Protein AF-A0A173MJ33-F1 (afdb_monomer)

Sequence (268 aa):
MHTVKPLLLCLAVLLFTSALKGQQVVDSLDKVYQARLDEGVNMVGTAHWYYNQMDSLLNVYYKKLRAGCDSVQKENLKDEQVVWLSKRDTYFKKTEQNRGKNGGGRDGEMIMMDEKASFVQERVVQLSHAQYSQYTPVNYKVEFTGNYSIKGTVFKNGEQQGKSGSLAVKKIGADKVMFHLSLGTGAPRYHTGTCYGTISVKDNKALYNIIEDDGYVICRIRFYFFRQGIKVVQETEECDFGTGVFANGYYFKTSDKTPTQEELTSEM

pLDDT: mean 88.86, std 14.22, range [38.12, 98.44]

Nearest PDB structures (foldseek):
  5sv8-assembly1_A  TM=2.706E-01  e=5.057E+00  Vitis vinifera

Solvent-accessible surface area (backbone atoms only — not comparable to full-atom values): 14323 Å² total; per-residue (Å²): 140,85,84,81,78,83,71,73,64,64,66,60,57,64,67,56,63,55,48,55,55,32,51,52,52,51,56,52,49,51,52,54,48,50,56,49,48,74,68,67,60,60,50,51,60,50,28,51,50,48,27,53,52,35,56,49,47,35,53,50,35,50,52,56,47,46,69,70,31,55,78,64,25,38,50,47,50,48,45,53,48,54,56,49,48,55,51,49,55,54,48,50,53,51,48,62,70,41,30,75,76,64,41,60,75,64,65,16,50,29,53,48,29,48,54,53,23,51,61,39,42,57,49,32,42,51,43,36,58,55,54,52,72,55,28,32,47,87,62,47,76,61,77,66,44,10,31,24,36,32,78,35,52,71,46,98,88,69,51,42,40,42,56,29,33,41,36,33,25,32,69,78,51,99,45,32,31,39,30,20,39,40,39,31,36,28,62,93,75,58,41,51,25,62,53,63,51,74,37,53,46,55,68,52,28,30,64,47,72,45,64,49,98,89,66,51,70,54,20,37,38,38,41,38,58,42,77,66,26,36,40,31,39,54,78,46,92,48,64,80,18,50,90,92,48,72,72,58,46,64,23,36,55,75,39,74,57,70,56,54,69,59,68,44,69,55,90,123

InterPro domains:
  IPR009739 Lysozyme inhibitor LprI-like, N-terminal [PF07007] (42-127)

Radius of gyration: 25.11 Å; Cα contacts (8 Å, |Δi|>4): 423; chains: 1; bounding box: 49×88×70 Å

Secondary structure (DSSP, 8-state):
-----TTSHHHHHHHHHHHHHHHHHHHHHHHHHHHHHHT-SSHHHHHHHHHHHHHHHHHHHHHHHHHT--HHHHHHHHHHHHHHHHHHHHHHHHHHHHTTTS-SHHHHHHHHHHHHHHHHHHHHHHHHH--GGGGSTTTS-----EEEEE-PEEPTTSPEEEEEEEEEEEE-SSSEEEEEEEEEEEBTT--EEEEEEEEEEETTEEEEEEE-TTS-EEEEEEEEEETTEEEEEE-SS-SSS-TT----EEEEEEE-SPPPHHHHH---

Mean predicted aligned error: 8.14 Å

Foldseek 3Di:
DDDDDPPPPVVVVVLPPQLVVQVVVVVVLVVVLVVVVVVVPPLLVSLVVSLVVLVVLLVVLLVVQLVPADPQLNVLSVLVVVVLVVVLVVVLVVLVVCLVVCDHDRVSSSVSSVVSSVSSSVSSSVSSSDHSVCSFLVNRDADQAAKWKDAADQDPVRFGAAKIWIKGWADPDPFKIWMKIKIFRTPDPRQIAIDIDMWGHDSQKTWDFDADPVGHTQWIWMWHDGNFWIAIDTPHDDPPSDDPIGPGDTIGGPTNDGDDPCSRPDPD

Organism: NCBI:txid477680

Structure (mmCIF, N/CA/C/O backbone):
data_AF-A0A173MJ33-F1
#
_entry.id   AF-A0A173MJ33-F1
#
loop_
_atom_site.group_PDB
_atom_site.id
_atom_site.type_symbol
_atom_site.label_atom_id
_atom_site.label_alt_id
_atom_site.label_comp_id
_atom_site.label_asym_id
_atom_site.label_entity_id
_atom_site.label_seq_id
_atom_site.pdbx_PDB_ins_code
_atom_site.Cartn_x
_atom_site.Cartn_y
_atom_site.Cartn_z
_atom_site.occupancy
_atom_site.B_iso_or_equiv
_atom_site.auth_seq_id
_atom_site.auth_comp_id
_atom_site.auth_asym_id
_atom_site.auth_atom_id
_atom_site.pdbx_PDB_model_num
ATOM 1 N N . MET A 1 1 ? 10.186 -57.944 -1.048 1.00 40.09 1 MET A N 1
ATOM 2 C CA . MET A 1 1 ? 10.104 -57.039 -2.217 1.00 40.09 1 MET A CA 1
ATOM 3 C C . MET A 1 1 ? 9.152 -55.907 -1.863 1.00 40.09 1 MET A C 1
ATOM 5 O O . MET A 1 1 ? 7.952 -56.132 -1.827 1.00 40.09 1 MET A O 1
ATOM 9 N N . HIS A 1 2 ? 9.677 -54.734 -1.501 1.00 39.66 2 HIS A N 1
ATOM 10 C CA . HIS A 1 2 ? 8.868 -53.561 -1.153 1.00 39.66 2 HIS A CA 1
ATOM 11 C C . HIS A 1 2 ? 8.846 -52.588 -2.333 1.00 39.66 2 HIS A C 1
ATOM 13 O O . HIS A 1 2 ? 9.857 -51.980 -2.666 1.00 39.66 2 HIS A O 1
ATOM 19 N N . THR A 1 3 ? 7.689 -52.458 -2.976 1.00 48.06 3 THR A N 1
ATOM 20 C CA . THR A 1 3 ? 7.413 -51.451 -4.005 1.00 48.06 3 THR A CA 1
ATOM 21 C C . THR A 1 3 ? 7.063 -50.123 -3.338 1.00 48.06 3 THR A C 1
ATOM 23 O O . THR A 1 3 ? 6.010 -49.997 -2.709 1.00 48.06 3 THR A O 1
ATOM 26 N N . VAL A 1 4 ? 7.944 -49.131 -3.462 1.00 46.00 4 VAL A N 1
ATOM 27 C CA . VAL A 1 4 ? 7.701 -47.754 -3.006 1.00 46.00 4 VAL A CA 1
ATOM 28 C C . VAL A 1 4 ? 6.888 -47.011 -4.078 1.00 46.00 4 VAL A C 1
ATOM 30 O O . VAL A 1 4 ? 7.190 -47.092 -5.266 1.00 46.00 4 VAL A O 1
ATOM 33 N N . LYS A 1 5 ? 5.814 -46.333 -3.655 1.00 46.66 5 LYS A N 1
ATOM 34 C CA . LYS A 1 5 ? 4.791 -45.686 -4.500 1.00 46.66 5 LYS A CA 1
ATOM 35 C C . LYS A 1 5 ? 5.337 -44.471 -5.288 1.00 46.66 5 LYS A C 1
ATOM 37 O O . LYS A 1 5 ? 5.896 -43.574 -4.660 1.00 46.66 5 LYS A O 1
ATOM 42 N N . PRO A 1 6 ? 5.059 -44.333 -6.603 1.00 48.03 6 PRO A N 1
ATOM 43 C CA . PRO A 1 6 ? 5.487 -43.203 -7.440 1.00 48.03 6 PRO A CA 1
ATOM 44 C C . PRO A 1 6 ? 4.511 -42.007 -7.391 1.00 48.03 6 PRO A C 1
ATOM 46 O O . PRO A 1 6 ? 4.277 -41.346 -8.397 1.00 48.03 6 PRO A O 1
ATOM 49 N N . LEU A 1 7 ? 3.899 -41.722 -6.234 1.00 45.44 7 LEU A N 1
ATOM 50 C CA . LEU A 1 7 ? 2.855 -40.687 -6.130 1.00 45.44 7 LEU A CA 1
ATOM 51 C C . LEU A 1 7 ? 3.401 -39.293 -5.758 1.00 45.44 7 LEU A C 1
ATOM 53 O O . LEU A 1 7 ? 2.700 -38.300 -5.923 1.00 45.44 7 LEU A O 1
ATOM 57 N N . LEU A 1 8 ? 4.654 -39.188 -5.296 1.00 45.56 8 LEU A N 1
ATOM 58 C CA . LEU A 1 8 ? 5.249 -37.900 -4.903 1.00 45.56 8 LEU A CA 1
ATOM 59 C C . LEU A 1 8 ? 5.890 -37.111 -6.063 1.00 45.56 8 LEU A C 1
ATOM 61 O O . LEU A 1 8 ? 6.151 -35.922 -5.905 1.00 45.56 8 LEU A O 1
ATOM 65 N N . LEU A 1 9 ? 6.127 -37.728 -7.227 1.00 40.75 9 LEU A N 1
ATOM 66 C CA . LEU A 1 9 ? 6.860 -37.080 -8.326 1.00 40.75 9 LEU A CA 1
ATOM 67 C C . LEU A 1 9 ? 5.968 -36.182 -9.210 1.00 40.75 9 LEU A C 1
ATOM 69 O O . LEU A 1 9 ? 6.440 -35.193 -9.763 1.00 40.75 9 LEU A O 1
ATOM 73 N N . CYS A 1 10 ? 4.664 -36.465 -9.312 1.00 42.69 10 CYS A N 1
ATOM 74 C CA . CYS A 1 10 ? 3.757 -35.698 -10.180 1.00 42.69 10 CYS A CA 1
ATOM 75 C C . CYS A 1 10 ? 3.356 -34.326 -9.611 1.00 42.69 10 CYS A C 1
ATOM 77 O O . CYS A 1 10 ? 3.020 -33.427 -10.382 1.00 42.69 10 CYS A O 1
ATOM 79 N N . LEU A 1 11 ? 3.425 -34.124 -8.289 1.00 38.12 11 LEU A N 1
ATOM 80 C CA . LEU A 1 11 ? 3.052 -32.843 -7.673 1.00 38.12 11 LEU A CA 1
ATOM 81 C C . LEU A 1 11 ? 4.140 -31.766 -7.857 1.00 38.12 11 LEU A C 1
ATOM 83 O O . LEU A 1 11 ? 3.826 -30.583 -7.954 1.00 38.12 11 LEU A O 1
ATOM 87 N N . ALA A 1 12 ? 5.409 -32.173 -7.978 1.00 43.16 12 ALA A N 1
ATOM 88 C CA . ALA A 1 12 ? 6.523 -31.258 -8.225 1.00 43.16 12 ALA A CA 1
ATOM 89 C C . ALA A 1 12 ? 6.534 -30.720 -9.669 1.00 43.16 12 ALA A C 1
ATOM 91 O O . ALA A 1 12 ? 6.862 -29.558 -9.888 1.00 43.16 12 ALA A O 1
ATOM 92 N N . VAL A 1 13 ? 6.110 -31.515 -10.659 1.00 43.75 13 VAL A N 1
ATOM 93 C CA . VAL A 1 13 ? 6.136 -31.115 -12.081 1.00 43.75 13 VAL A CA 1
ATOM 94 C C . VAL A 1 13 ? 5.051 -30.082 -12.418 1.00 43.75 13 VAL A C 1
ATOM 96 O O . VAL A 1 13 ? 5.274 -29.204 -13.249 1.00 43.75 13 VAL A O 1
ATOM 99 N N . LEU A 1 14 ? 3.900 -30.103 -11.737 1.00 41.25 14 LEU A N 1
ATOM 100 C CA . LEU A 1 14 ? 2.818 -29.140 -11.990 1.00 41.25 14 LEU A CA 1
ATOM 101 C C . LEU A 1 14 ? 3.151 -27.714 -11.518 1.00 41.25 14 LEU A C 1
ATOM 103 O O . LEU A 1 14 ? 2.724 -26.755 -12.161 1.00 41.25 14 LEU A O 1
ATOM 107 N N . LEU A 1 15 ? 3.966 -27.559 -10.469 1.00 41.09 15 LEU A N 1
ATOM 108 C CA . LEU A 1 15 ? 4.364 -26.246 -9.943 1.00 41.09 15 LEU A CA 1
ATOM 109 C C . LEU A 1 15 ? 5.456 -25.552 -10.783 1.00 41.09 15 LEU A C 1
ATOM 111 O O . LEU A 1 15 ? 5.553 -24.329 -10.746 1.00 41.09 15 LEU A O 1
ATOM 115 N N . PHE A 1 16 ? 6.227 -26.289 -11.594 1.00 45.03 16 PHE A N 1
ATOM 116 C CA . PHE A 1 16 ? 7.278 -25.711 -12.451 1.00 45.03 16 PHE A CA 1
ATOM 117 C C . PHE A 1 16 ? 6.774 -25.162 -13.801 1.00 45.03 16 PHE A C 1
ATOM 119 O O . PHE A 1 16 ? 7.448 -24.340 -14.422 1.00 45.03 16 PHE A O 1
ATOM 126 N N . THR A 1 17 ? 5.585 -25.557 -14.275 1.00 50.88 17 THR A N 1
ATOM 127 C CA . THR A 1 17 ? 5.106 -25.163 -15.621 1.00 50.88 17 THR A CA 1
ATOM 128 C C . THR A 1 17 ? 4.535 -23.745 -15.713 1.00 50.88 17 THR A C 1
ATOM 130 O O . THR A 1 17 ? 4.451 -23.188 -16.810 1.00 50.88 17 THR A O 1
ATOM 133 N N . SER A 1 18 ? 4.119 -23.140 -14.599 1.00 50.25 18 SER A N 1
ATOM 134 C CA . SER A 1 18 ? 3.573 -21.776 -14.582 1.00 50.25 18 SER A CA 1
ATOM 135 C C . SER A 1 18 ? 4.675 -20.714 -14.569 1.00 50.25 18 SER A C 1
ATOM 137 O O . SER A 1 18 ? 4.546 -19.713 -15.274 1.00 50.25 18 SER A O 1
ATOM 139 N N . ALA A 1 19 ? 5.775 -20.963 -13.849 1.00 51.38 19 ALA A N 1
ATOM 140 C CA . ALA A 1 19 ? 6.899 -20.034 -13.719 1.00 51.38 19 ALA A CA 1
ATOM 141 C C . ALA A 1 19 ? 7.693 -19.851 -15.026 1.00 51.38 19 ALA A C 1
ATOM 143 O O . ALA A 1 19 ? 8.142 -18.747 -15.333 1.00 51.38 19 ALA A O 1
ATOM 144 N N . LEU A 1 20 ? 7.793 -20.901 -15.851 1.00 59.06 20 LEU A N 1
ATOM 145 C CA . LEU A 1 20 ? 8.469 -20.824 -17.152 1.00 59.06 20 LEU A CA 1
ATOM 146 C C . LEU A 1 20 ? 7.798 -19.827 -18.113 1.00 59.06 20 LEU A C 1
ATOM 148 O O . LEU A 1 20 ? 8.477 -19.195 -18.913 1.00 59.06 20 LEU A O 1
ATOM 152 N N . LYS A 1 21 ? 6.474 -19.645 -18.020 1.00 72.19 21 LYS A N 1
ATOM 153 C CA . LYS A 1 21 ? 5.702 -18.868 -19.006 1.00 72.19 21 LYS A CA 1
ATOM 154 C C . LYS A 1 21 ? 5.930 -17.359 -18.904 1.00 72.19 21 LYS A C 1
ATOM 156 O O . LYS A 1 21 ? 5.837 -16.667 -19.910 1.00 72.19 21 LYS A O 1
ATOM 161 N N . GLY A 1 22 ? 6.215 -16.851 -17.705 1.00 78.31 22 GLY A N 1
ATOM 162 C CA . GLY A 1 22 ? 6.442 -15.426 -17.459 1.00 78.31 22 GLY A CA 1
ATOM 163 C C . GLY A 1 22 ? 7.737 -14.909 -18.066 1.00 78.31 22 GLY A C 1
ATOM 164 O O . GLY A 1 22 ? 7.720 -13.988 -18.882 1.00 78.31 22 GLY A O 1
ATOM 165 N N . GLN A 1 23 ? 8.837 -15.573 -17.708 1.00 87.94 23 GLN A N 1
ATOM 166 C CA . GLN A 1 23 ? 10.167 -15.285 -18.239 1.00 87.94 23 GLN A CA 1
ATOM 167 C C . GLN A 1 23 ? 10.192 -15.442 -19.763 1.00 87.94 23 GLN A C 1
ATOM 169 O O . GLN A 1 23 ? 10.647 -14.547 -20.455 1.00 87.94 23 GLN A O 1
ATOM 174 N N . GLN A 1 24 ? 9.575 -16.499 -20.304 1.00 90.44 24 GLN A N 1
ATOM 175 C CA . GLN A 1 24 ? 9.496 -16.717 -21.753 1.00 90.44 24 GLN A CA 1
ATOM 176 C C . GLN A 1 24 ? 8.828 -15.569 -22.523 1.00 90.44 24 GLN A C 1
ATOM 178 O O . GLN A 1 24 ? 9.245 -15.263 -23.641 1.00 90.44 24 GLN A O 1
ATOM 183 N N . VAL A 1 25 ? 7.783 -14.944 -21.966 1.00 92.19 25 VAL A N 1
ATOM 184 C CA . VAL A 1 25 ? 7.112 -13.800 -22.611 1.00 92.19 25 VAL A CA 1
ATOM 185 C C . VAL A 1 25 ? 8.022 -12.574 -22.618 1.00 92.19 25 VAL A C 1
ATOM 187 O O . VAL A 1 25 ? 8.110 -11.904 -23.644 1.00 92.19 25 VAL A O 1
ATOM 190 N N . VAL A 1 26 ? 8.714 -12.313 -21.506 1.00 94.12 26 VAL A N 1
ATOM 191 C CA . VAL A 1 26 ? 9.707 -11.235 -21.401 1.00 94.12 26 VAL A CA 1
ATOM 192 C C . VAL A 1 26 ? 10.858 -11.473 -22.379 1.00 94.12 26 VAL A C 1
ATOM 194 O O . VAL A 1 26 ? 11.094 -10.631 -23.233 1.00 94.12 26 VAL A O 1
ATOM 197 N N . ASP A 1 27 ? 11.460 -12.665 -22.380 1.00 95.19 27 ASP A N 1
ATOM 198 C CA . ASP A 1 27 ? 12.555 -13.025 -23.292 1.00 95.19 27 ASP A CA 1
ATOM 199 C C . ASP A 1 27 ? 12.150 -12.890 -24.770 1.00 95.19 27 ASP A C 1
ATOM 201 O O . ASP A 1 27 ? 12.956 -12.541 -25.633 1.00 95.19 27 ASP A O 1
ATOM 205 N N . SER A 1 28 ? 10.889 -13.201 -25.092 1.00 95.62 28 SER A N 1
ATOM 206 C CA . SER A 1 28 ? 10.360 -13.046 -26.451 1.00 95.62 28 SER A CA 1
ATOM 207 C C . SER A 1 28 ? 10.221 -11.574 -26.832 1.00 95.62 28 SER A C 1
ATOM 209 O O . SER A 1 28 ? 10.540 -11.206 -27.962 1.00 95.62 28 SER A O 1
ATOM 211 N N . LEU A 1 29 ? 9.769 -10.731 -25.902 1.00 95.81 29 LEU A N 1
ATOM 212 C CA . LEU A 1 29 ? 9.673 -9.291 -26.111 1.00 95.81 29 LEU A CA 1
ATOM 213 C C . LEU A 1 29 ? 11.064 -8.649 -26.235 1.00 95.81 29 LEU A C 1
ATOM 215 O O . LEU A 1 29 ? 11.251 -7.818 -27.119 1.00 95.81 29 LEU A O 1
ATOM 219 N N . ASP A 1 30 ? 12.037 -9.086 -25.435 1.00 97.19 30 ASP A N 1
ATOM 220 C CA . ASP A 1 30 ? 13.429 -8.616 -25.478 1.00 97.19 30 ASP A CA 1
ATOM 221 C C . ASP A 1 30 ? 14.079 -8.920 -26.835 1.00 97.19 30 ASP A C 1
ATOM 223 O O . ASP A 1 30 ? 14.745 -8.068 -27.418 1.00 97.19 30 ASP A O 1
ATOM 227 N N . LYS A 1 31 ? 13.816 -10.102 -27.408 1.00 98.00 31 LYS A N 1
ATOM 228 C CA . LYS A 1 31 ? 14.267 -10.444 -28.770 1.00 98.00 31 LYS A CA 1
ATOM 229 C C . LYS A 1 31 ? 13.655 -9.538 -29.836 1.00 98.00 31 LYS A C 1
ATOM 231 O O . LYS A 1 31 ? 14.356 -9.127 -30.755 1.00 98.00 31 LYS A O 1
ATOM 236 N N . VAL A 1 32 ? 12.359 -9.229 -29.728 1.00 97.75 32 VAL A N 1
ATOM 237 C CA . VAL A 1 32 ? 11.692 -8.292 -30.650 1.00 97.75 32 VAL A CA 1
ATOM 238 C C . VAL A 1 32 ? 12.252 -6.883 -30.479 1.00 97.75 32 VAL A C 1
ATOM 240 O O . VAL A 1 32 ? 12.423 -6.172 -31.467 1.00 97.75 32 VAL A O 1
ATOM 243 N N . TYR A 1 33 ? 12.549 -6.481 -29.244 1.00 97.94 33 TYR A N 1
ATOM 244 C CA . TYR A 1 33 ? 13.164 -5.196 -28.956 1.00 97.94 33 TYR A CA 1
ATOM 245 C C . TYR A 1 33 ? 14.551 -5.083 -29.595 1.00 97.94 33 TYR A C 1
ATOM 247 O O . TYR A 1 33 ? 14.773 -4.158 -30.374 1.00 97.94 33 TYR A O 1
ATOM 255 N N . GLN A 1 34 ? 15.429 -6.064 -29.366 1.00 98.12 34 GLN A N 1
ATOM 256 C CA . GLN A 1 34 ? 16.770 -6.082 -29.949 1.00 98.12 34 GLN A CA 1
ATOM 257 C C . GLN A 1 34 ? 16.731 -6.085 -31.480 1.00 98.12 34 GLN A C 1
ATOM 259 O O . GLN A 1 34 ? 17.406 -5.274 -32.102 1.00 98.12 34 GLN A O 1
ATOM 264 N N . ALA A 1 35 ? 15.877 -6.912 -32.090 1.00 98.06 35 ALA A N 1
ATOM 265 C CA . ALA A 1 35 ? 15.736 -6.943 -33.544 1.00 98.06 35 ALA A CA 1
ATOM 266 C C . ALA A 1 35 ? 15.340 -5.572 -34.124 1.00 98.06 35 ALA A C 1
ATOM 268 O O . ALA A 1 35 ? 15.848 -5.174 -35.166 1.00 98.06 35 ALA A O 1
ATOM 269 N N . ARG A 1 36 ? 14.475 -4.818 -33.429 1.00 97.00 36 ARG A N 1
ATOM 270 C CA . ARG A 1 36 ? 14.103 -3.452 -33.834 1.00 97.00 36 ARG A CA 1
ATOM 271 C C . ARG A 1 36 ? 15.214 -2.429 -33.605 1.00 97.00 36 ARG A C 1
ATOM 273 O O . ARG A 1 36 ? 15.273 -1.440 -34.328 1.00 97.00 36 ARG A O 1
ATOM 280 N N . LEU A 1 37 ? 16.060 -2.619 -32.593 1.00 96.50 37 LEU A N 1
ATOM 281 C CA . LEU A 1 37 ? 17.246 -1.782 -32.404 1.00 96.50 37 LEU A CA 1
ATOM 282 C C . LEU A 1 37 ? 18.276 -2.027 -33.512 1.00 96.50 37 LEU A C 1
ATOM 284 O O . LEU A 1 37 ? 18.847 -1.064 -34.019 1.00 96.50 37 LEU A O 1
ATOM 288 N N . ASP A 1 38 ? 18.451 -3.282 -33.932 1.00 97.69 38 ASP A N 1
ATOM 289 C CA . ASP A 1 38 ? 19.395 -3.678 -34.984 1.00 97.69 38 ASP A CA 1
ATOM 290 C C . ASP A 1 38 ? 19.040 -3.075 -36.361 1.00 97.69 38 ASP A C 1
ATOM 292 O O . ASP A 1 38 ? 19.918 -2.883 -37.201 1.00 97.69 38 ASP A O 1
ATOM 296 N N . GLU A 1 39 ? 17.774 -2.704 -36.590 1.00 97.75 39 GLU A N 1
ATOM 297 C CA . GLU A 1 39 ? 17.350 -1.943 -37.777 1.00 97.75 39 GLU A CA 1
ATOM 298 C C . GLU A 1 39 ? 17.906 -0.504 -37.797 1.00 97.75 39 GLU A C 1
ATOM 300 O O . GLU A 1 39 ? 17.968 0.124 -38.853 1.00 97.75 39 GLU A O 1
ATOM 305 N N . GLY A 1 40 ? 18.282 0.054 -36.639 1.00 96.00 40 GLY A N 1
ATOM 306 C CA . GLY A 1 40 ? 18.835 1.407 -36.501 1.00 96.00 40 GLY A CA 1
ATOM 307 C C . GLY A 1 40 ? 17.841 2.550 -36.757 1.00 96.00 40 GLY A C 1
ATOM 308 O O . GLY A 1 40 ? 18.212 3.726 -36.704 1.00 96.00 40 GLY A O 1
ATOM 309 N N . VAL A 1 41 ? 16.565 2.248 -37.018 1.00 95.62 41 VAL A N 1
ATOM 310 C CA . VAL A 1 41 ? 15.524 3.239 -37.322 1.00 95.62 41 VAL A CA 1
ATOM 311 C C . VAL A 1 41 ? 14.758 3.616 -36.056 1.00 95.62 41 VAL A C 1
ATOM 313 O O . VAL A 1 41 ? 14.230 2.767 -35.348 1.00 95.62 41 VAL A O 1
ATOM 316 N N . ASN A 1 42 ? 14.646 4.922 -35.789 1.00 96.38 42 ASN A N 1
ATOM 317 C CA . ASN A 1 42 ? 13.838 5.469 -34.691 1.00 96.38 42 ASN A CA 1
ATOM 318 C C . ASN A 1 42 ? 14.113 4.823 -33.309 1.00 96.38 42 ASN A C 1
ATOM 320 O O . ASN A 1 42 ? 13.182 4.562 -32.553 1.00 96.38 42 ASN A O 1
ATOM 324 N N . MET A 1 43 ? 15.387 4.611 -32.954 1.00 96.50 43 MET A N 1
ATOM 325 C CA . MET A 1 43 ? 15.797 3.902 -31.724 1.00 96.50 43 MET A CA 1
ATOM 326 C C . MET A 1 43 ? 15.114 4.422 -30.447 1.00 96.50 43 MET A C 1
ATOM 328 O O . MET A 1 43 ? 14.625 3.639 -29.639 1.00 96.50 43 MET A O 1
ATOM 332 N N . VAL A 1 44 ? 14.982 5.747 -30.303 1.00 96.62 44 VAL A N 1
ATOM 333 C CA . VAL A 1 44 ? 14.254 6.355 -29.172 1.00 96.62 44 VAL A CA 1
ATOM 334 C C . VAL A 1 44 ? 12.790 5.906 -29.152 1.00 96.62 44 VAL A C 1
ATOM 336 O O . VAL A 1 44 ? 12.290 5.474 -28.117 1.00 96.62 44 VAL A O 1
ATOM 339 N N . GLY A 1 45 ? 12.096 5.962 -30.292 1.00 97.81 45 GLY A N 1
ATOM 340 C CA . GLY A 1 45 ? 10.720 5.480 -30.392 1.00 97.81 45 GLY A CA 1
ATOM 341 C C . GLY A 1 45 ? 10.599 3.982 -30.102 1.00 97.81 45 GLY A C 1
ATOM 342 O O . GLY A 1 45 ? 9.627 3.563 -29.474 1.00 97.81 45 GLY A O 1
ATOM 343 N N . THR A 1 46 ? 11.598 3.188 -30.490 1.00 98.06 46 THR A N 1
ATOM 344 C CA . THR A 1 46 ? 11.678 1.757 -30.173 1.00 98.06 46 THR A CA 1
ATOM 345 C C . THR A 1 46 ? 11.799 1.516 -28.663 1.00 98.06 46 THR A C 1
ATOM 347 O O . THR A 1 46 ? 11.057 0.687 -28.135 1.00 98.06 46 THR A O 1
ATOM 350 N N . ALA A 1 47 ? 12.632 2.280 -27.949 1.00 98.12 47 ALA A N 1
ATOM 351 C CA . ALA A 1 47 ? 12.763 2.184 -26.490 1.00 98.12 47 ALA A CA 1
ATOM 352 C C . ALA A 1 47 ? 11.473 2.593 -25.754 1.00 98.12 47 ALA A C 1
ATOM 354 O O . ALA A 1 47 ? 11.005 1.889 -24.858 1.00 98.12 47 ALA A O 1
ATOM 355 N N . HIS A 1 48 ? 10.820 3.682 -26.184 1.00 98.38 48 HIS A N 1
ATOM 356 C CA . HIS A 1 48 ? 9.493 4.067 -25.675 1.00 98.38 48 HIS A CA 1
ATOM 357 C C . HIS A 1 48 ? 8.452 2.969 -25.910 1.00 98.38 48 HIS A C 1
ATOM 359 O O . HIS A 1 48 ? 7.662 2.645 -25.022 1.00 98.38 48 HIS A O 1
ATOM 365 N N . TRP A 1 49 ? 8.436 2.386 -27.112 1.00 98.12 49 TRP A N 1
ATOM 366 C CA . TRP A 1 49 ? 7.543 1.278 -27.432 1.00 98.12 49 TRP A CA 1
ATOM 367 C C . TRP A 1 49 ? 7.786 0.084 -26.504 1.00 98.12 49 TRP A C 1
ATOM 369 O O . TRP A 1 49 ? 6.817 -0.449 -25.962 1.00 98.12 49 TRP A O 1
ATOM 379 N N . TYR A 1 50 ? 9.045 -0.299 -26.283 1.00 98.38 50 TYR A N 1
ATOM 380 C CA . TYR A 1 50 ? 9.414 -1.422 -25.423 1.00 98.38 50 TYR A CA 1
ATOM 381 C C . TYR A 1 50 ? 8.975 -1.200 -23.970 1.00 98.38 50 TYR A C 1
ATOM 383 O O . TYR A 1 50 ? 8.275 -2.047 -23.409 1.00 98.38 50 TYR A O 1
ATOM 391 N N . TYR A 1 51 ? 9.250 -0.021 -23.403 1.00 98.44 51 TYR A N 1
ATOM 392 C CA . TYR A 1 51 ? 8.738 0.369 -22.086 1.00 98.44 51 TYR A CA 1
ATOM 393 C C . TYR A 1 51 ? 7.206 0.229 -21.995 1.00 98.44 51 TYR A C 1
ATOM 395 O O . TYR A 1 51 ? 6.688 -0.378 -21.054 1.00 98.44 51 TYR A O 1
ATOM 403 N N . ASN A 1 52 ? 6.468 0.718 -22.998 1.00 98.31 52 ASN A N 1
ATOM 404 C CA . ASN A 1 52 ? 5.005 0.625 -23.023 1.00 98.31 52 ASN A CA 1
ATOM 405 C C . ASN A 1 52 ? 4.499 -0.826 -23.105 1.00 98.31 52 ASN A C 1
ATOM 407 O O . ASN A 1 52 ? 3.466 -1.155 -22.511 1.00 98.31 52 ASN A O 1
ATOM 411 N N . GLN A 1 53 ? 5.206 -1.709 -23.822 1.00 98.00 53 GLN A N 1
ATOM 412 C CA . GLN A 1 53 ? 4.885 -3.139 -23.827 1.00 98.00 53 GLN A CA 1
ATOM 413 C C . GLN A 1 53 ? 5.107 -3.755 -22.441 1.00 98.00 53 GLN A C 1
ATOM 415 O O . GLN A 1 53 ? 4.253 -4.506 -21.965 1.00 98.00 53 GLN A O 1
ATOM 420 N N . MET A 1 54 ? 6.196 -3.393 -21.761 1.00 97.88 54 MET A N 1
ATOM 421 C CA . MET A 1 54 ? 6.497 -3.893 -20.420 1.00 97.88 54 MET A CA 1
ATOM 422 C C . MET A 1 54 ? 5.455 -3.437 -19.381 1.00 97.88 54 MET A C 1
ATOM 424 O O . MET A 1 54 ? 4.948 -4.253 -18.608 1.00 97.88 54 MET A O 1
ATOM 428 N N . ASP A 1 55 ? 5.042 -2.165 -19.407 1.00 97.69 55 ASP A N 1
ATOM 429 C CA . ASP A 1 55 ? 3.970 -1.644 -18.536 1.00 97.69 55 ASP A CA 1
ATOM 430 C C . ASP A 1 55 ? 2.595 -2.264 -18.861 1.00 97.69 55 ASP A C 1
ATOM 432 O O . ASP A 1 55 ? 1.782 -2.550 -17.974 1.00 97.69 55 ASP A O 1
ATOM 436 N N . SER A 1 56 ? 2.345 -2.591 -20.130 1.00 97.19 56 SER A N 1
ATOM 437 C CA . SER A 1 56 ? 1.151 -3.349 -20.518 1.00 97.19 56 SER A CA 1
ATOM 438 C C . SER A 1 56 ? 1.171 -4.770 -19.941 1.00 97.19 56 SER A C 1
ATOM 440 O O . SER A 1 56 ? 0.172 -5.215 -19.364 1.00 97.19 56 SER A O 1
ATOM 442 N N . LEU A 1 57 ? 2.309 -5.474 -20.025 1.00 96.56 57 LEU A N 1
ATOM 443 C CA . LEU A 1 57 ? 2.483 -6.810 -19.444 1.00 96.56 57 LEU A CA 1
ATOM 444 C C . LEU A 1 57 ? 2.289 -6.810 -17.924 1.00 96.56 57 LEU A C 1
ATOM 446 O O . LEU A 1 57 ? 1.647 -7.722 -17.396 1.00 96.56 57 LEU A O 1
ATOM 450 N N . LEU A 1 58 ? 2.762 -5.773 -17.226 1.00 97.44 58 LEU A N 1
ATOM 451 C CA . LEU A 1 58 ? 2.544 -5.602 -15.787 1.00 97.44 58 LEU A CA 1
ATOM 452 C C . LEU A 1 58 ? 1.051 -5.689 -15.446 1.00 97.44 58 LEU A C 1
ATOM 454 O O . LEU A 1 58 ? 0.643 -6.456 -14.569 1.00 97.44 58 LEU A O 1
ATOM 458 N N . ASN A 1 59 ? 0.221 -4.943 -16.177 1.00 96.75 59 ASN A N 1
ATOM 459 C CA . ASN A 1 59 ? -1.224 -4.927 -15.975 1.00 96.75 59 ASN A CA 1
ATOM 460 C C . ASN A 1 59 ? -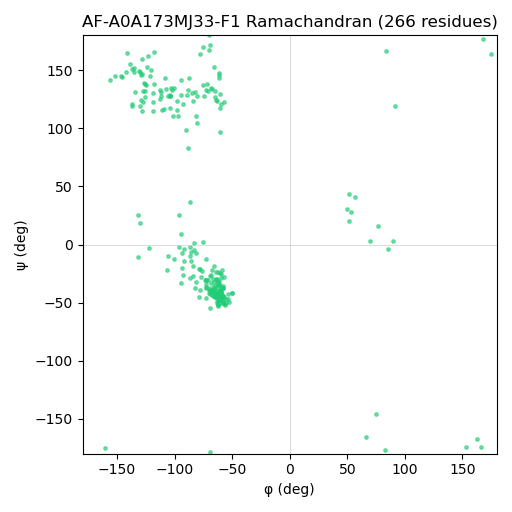1.885 -6.270 -16.316 1.00 96.75 59 ASN A C 1
ATOM 462 O O . ASN A 1 59 ? -2.827 -6.681 -15.631 1.00 96.75 59 ASN A O 1
ATOM 466 N N . VAL A 1 60 ? -1.401 -6.969 -17.347 1.00 95.75 60 VAL A N 1
ATOM 467 C CA . VAL A 1 60 ? -1.887 -8.305 -17.728 1.00 95.75 60 VAL A CA 1
ATOM 468 C C . VAL A 1 60 ? -1.649 -9.308 -16.598 1.00 95.75 60 VAL A C 1
ATOM 470 O O . VAL A 1 60 ? -2.599 -9.958 -16.150 1.00 95.75 60 VAL A O 1
ATOM 473 N N . TYR A 1 61 ? -0.417 -9.410 -16.092 1.00 96.31 61 TYR A N 1
ATOM 474 C CA . TYR A 1 61 ? -0.088 -10.350 -15.017 1.00 96.31 61 TYR A CA 1
ATOM 475 C C . TYR A 1 61 ? -0.764 -9.981 -13.697 1.00 96.31 61 TYR A C 1
ATOM 477 O O . TYR A 1 61 ? -1.301 -10.866 -13.029 1.00 96.31 61 TYR A O 1
ATOM 485 N N . TYR A 1 62 ? -0.849 -8.688 -13.365 1.00 97.69 62 TYR A N 1
ATOM 486 C CA . TYR A 1 62 ? -1.606 -8.222 -12.203 1.00 97.69 62 TYR A CA 1
ATOM 487 C C . TYR A 1 62 ? -3.076 -8.657 -12.274 1.00 97.69 62 TYR A C 1
ATOM 489 O O . TYR A 1 62 ? -3.587 -9.266 -11.334 1.00 97.69 62 TYR A O 1
ATOM 497 N N . LYS A 1 63 ? -3.764 -8.397 -13.396 1.00 97.25 63 LYS A N 1
ATOM 498 C CA . LYS A 1 63 ? -5.176 -8.779 -13.580 1.00 97.25 63 LYS A CA 1
ATOM 499 C C . LYS A 1 63 ? -5.367 -10.293 -13.532 1.00 97.25 63 LYS A C 1
ATOM 501 O O . LYS A 1 63 ? -6.314 -10.758 -12.900 1.00 97.25 63 LYS A O 1
ATOM 506 N N . LYS A 1 64 ? -4.463 -11.053 -14.157 1.00 95.19 64 LYS A N 1
ATOM 507 C CA . LYS A 1 64 ? -4.486 -12.521 -14.154 1.00 95.19 64 LYS A CA 1
ATOM 508 C C . LYS A 1 64 ? -4.366 -13.085 -12.739 1.00 95.19 64 LYS A C 1
ATOM 510 O O . LYS A 1 64 ? -5.201 -13.892 -12.343 1.00 95.19 64 LYS A O 1
ATOM 515 N N . LEU A 1 65 ? -3.375 -12.633 -11.970 1.00 96.44 65 LEU A N 1
ATOM 516 C CA . LEU A 1 65 ? -3.189 -13.032 -10.575 1.00 96.44 65 LEU A CA 1
ATOM 517 C C . LEU A 1 65 ? -4.407 -12.645 -9.729 1.00 96.44 65 LEU A C 1
ATOM 519 O O . LEU A 1 65 ? -4.973 -13.472 -9.019 1.00 96.44 65 LEU A O 1
ATOM 523 N N . ARG A 1 66 ? -4.871 -11.401 -9.881 1.00 97.00 66 ARG A N 1
ATOM 524 C CA . ARG A 1 66 ? -6.018 -10.862 -9.150 1.00 97.00 66 ARG A CA 1
ATOM 525 C C . ARG A 1 66 ? -7.319 -11.620 -9.423 1.00 97.00 66 ARG A C 1
ATOM 527 O O . ARG A 1 66 ? -8.166 -11.692 -8.534 1.00 97.00 66 ARG A O 1
ATOM 534 N N . ALA A 1 67 ? -7.510 -12.159 -10.627 1.00 96.62 67 ALA A N 1
ATOM 535 C CA . ALA A 1 67 ? -8.693 -12.946 -10.970 1.00 96.62 67 ALA A CA 1
ATOM 536 C C . ALA A 1 67 ? -8.804 -14.229 -10.128 1.00 96.62 67 ALA A C 1
ATOM 538 O O . ALA A 1 67 ? -9.915 -14.619 -9.778 1.00 96.62 67 ALA A O 1
ATOM 539 N N . GLY A 1 68 ? -7.668 -14.829 -9.749 1.00 95.12 68 GLY A N 1
ATOM 540 C CA . GLY A 1 68 ? -7.610 -16.012 -8.884 1.00 95.12 68 GLY A CA 1
ATOM 541 C C . GLY A 1 68 ? -7.728 -15.723 -7.383 1.00 95.12 68 GLY A C 1
ATOM 542 O O . GLY A 1 68 ? -7.818 -16.659 -6.598 1.00 95.12 68 GLY A O 1
ATOM 543 N N . CYS A 1 69 ? -7.723 -14.453 -6.976 1.00 95.81 69 CYS A N 1
ATOM 544 C CA . CYS A 1 69 ? -7.762 -14.058 -5.571 1.00 95.81 69 CYS A CA 1
ATOM 545 C C . CYS A 1 69 ? -9.202 -13.941 -5.022 1.00 95.81 69 CYS A C 1
ATOM 547 O O . CYS A 1 69 ? -10.104 -13.419 -5.692 1.00 95.81 69 CYS A O 1
ATOM 549 N N . ASP A 1 70 ? -9.407 -14.324 -3.761 1.00 93.88 70 ASP A N 1
ATOM 550 C CA . ASP A 1 70 ? -10.593 -13.972 -2.970 1.00 93.88 70 ASP A CA 1
ATOM 551 C C . ASP A 1 70 ? -10.613 -12.473 -2.596 1.00 93.88 70 ASP A C 1
ATOM 553 O O . ASP A 1 70 ? -9.734 -11.702 -2.986 1.00 93.88 70 ASP A O 1
ATOM 557 N N . SER A 1 71 ? -11.640 -12.014 -1.875 1.00 89.94 71 SER A N 1
ATOM 558 C CA . SER A 1 71 ? -11.778 -10.596 -1.513 1.00 89.94 71 SER A CA 1
ATOM 559 C C . SER A 1 71 ? -10.628 -10.069 -0.648 1.00 89.94 71 SER A C 1
ATOM 561 O O . SER A 1 71 ? -10.211 -8.929 -0.837 1.00 89.94 71 SER A O 1
ATOM 563 N N . VAL A 1 72 ? -10.078 -10.879 0.257 1.00 86.50 72 VAL A N 1
ATOM 564 C CA . VAL A 1 72 ? -8.990 -10.472 1.155 1.00 86.50 72 VAL A CA 1
ATOM 565 C C . VAL A 1 72 ? -7.656 -10.485 0.416 1.00 86.50 72 VAL A C 1
ATOM 567 O O . VAL A 1 72 ? -6.909 -9.510 0.469 1.00 86.50 72 VAL A O 1
ATOM 570 N N . GLN A 1 73 ? -7.391 -11.540 -0.352 1.00 92.62 73 GLN A N 1
ATOM 571 C CA . GLN A 1 73 ? -6.221 -11.647 -1.220 1.00 92.62 73 GLN A CA 1
ATOM 572 C C . GLN A 1 73 ? -6.175 -10.510 -2.249 1.00 92.62 73 GLN A C 1
ATOM 574 O O . GLN A 1 73 ? -5.107 -9.974 -2.538 1.00 92.62 73 GLN A O 1
ATOM 579 N N . LYS A 1 74 ? -7.331 -10.100 -2.786 1.00 94.25 74 LYS A N 1
ATOM 580 C CA . LYS A 1 74 ? -7.455 -8.961 -3.707 1.00 94.25 74 LYS A CA 1
ATOM 581 C C . LYS A 1 74 ? -7.027 -7.644 -3.069 1.00 94.25 74 LYS A C 1
ATOM 583 O O . LYS A 1 74 ? -6.354 -6.856 -3.733 1.00 94.25 74 LYS A O 1
ATOM 588 N N . GLU A 1 75 ? -7.414 -7.402 -1.820 1.00 89.31 75 GLU A N 1
ATOM 589 C CA . GLU A 1 75 ? -7.002 -6.201 -1.092 1.00 89.31 75 GLU A CA 1
ATOM 590 C C . GLU A 1 75 ? -5.511 -6.247 -0.728 1.00 89.31 75 GLU A C 1
ATOM 592 O O . GLU A 1 75 ? -4.811 -5.266 -0.961 1.00 89.31 75 GLU A O 1
ATOM 597 N N . ASN A 1 76 ? -4.988 -7.397 -0.290 1.00 90.50 76 ASN A N 1
ATOM 598 C CA . ASN A 1 76 ? -3.557 -7.582 -0.013 1.00 90.50 76 ASN A CA 1
ATOM 599 C C . ASN A 1 76 ? -2.685 -7.359 -1.264 1.00 90.50 76 ASN A C 1
ATOM 601 O O . ASN A 1 76 ? -1.695 -6.631 -1.225 1.00 90.50 76 ASN A O 1
ATOM 605 N N . LEU A 1 77 ? -3.077 -7.932 -2.406 1.00 95.06 77 LEU A N 1
ATOM 606 C CA . LEU A 1 77 ? -2.388 -7.731 -3.683 1.00 95.06 77 LEU A CA 1
ATOM 607 C C . LEU A 1 77 ? -2.449 -6.264 -4.140 1.00 95.06 77 LEU A C 1
ATOM 609 O O . LEU A 1 77 ? -1.482 -5.736 -4.688 1.00 95.06 77 LEU A O 1
ATOM 613 N N . LYS A 1 78 ? -3.588 -5.593 -3.936 1.00 94.12 78 LYS A N 1
ATOM 614 C CA . LYS A 1 78 ? -3.739 -4.166 -4.244 1.00 94.12 78 LYS A CA 1
ATOM 615 C C . LYS A 1 78 ? -2.834 -3.306 -3.362 1.00 94.12 78 LYS A C 1
ATOM 617 O O . LYS A 1 78 ? -2.183 -2.412 -3.891 1.00 94.12 78 LYS A O 1
ATOM 622 N N . ASP A 1 79 ? -2.774 -3.584 -2.064 1.00 90.38 79 ASP A N 1
ATOM 623 C CA . ASP A 1 79 ? -1.892 -2.893 -1.122 1.00 90.38 79 ASP A CA 1
ATOM 624 C C . ASP A 1 79 ? -0.417 -3.011 -1.539 1.00 90.38 79 ASP A C 1
ATOM 626 O O . ASP A 1 79 ? 0.271 -2.000 -1.691 1.00 90.38 79 ASP A O 1
ATOM 630 N N . GLU A 1 80 ? 0.050 -4.224 -1.848 1.00 93.81 80 GLU A N 1
ATOM 631 C CA . GLU A 1 80 ? 1.407 -4.434 -2.364 1.00 93.81 80 GLU A CA 1
ATOM 632 C C . GLU A 1 80 ? 1.660 -3.651 -3.659 1.00 93.81 80 GLU A C 1
ATOM 634 O O . GLU A 1 80 ? 2.708 -3.018 -3.815 1.00 93.81 80 GLU A O 1
ATOM 639 N N . GLN A 1 81 ? 0.699 -3.673 -4.587 1.00 96.06 81 GLN A N 1
ATOM 640 C CA . GLN A 1 81 ? 0.833 -2.999 -5.873 1.00 96.06 81 GLN A CA 1
ATOM 641 C C . GLN A 1 81 ? 0.920 -1.479 -5.718 1.00 96.06 81 GLN A C 1
ATOM 643 O O . GLN A 1 81 ? 1.739 -0.855 -6.386 1.00 96.06 81 GLN A O 1
ATOM 648 N N . VAL A 1 82 ? 0.133 -0.876 -4.824 1.00 93.00 82 VAL A N 1
ATOM 649 C CA . VAL A 1 82 ? 0.211 0.566 -4.534 1.00 93.00 82 VAL A CA 1
ATOM 650 C C . VAL A 1 82 ? 1.587 0.934 -3.973 1.00 93.00 82 VAL A C 1
ATOM 652 O O . VAL A 1 82 ? 2.186 1.918 -4.407 1.00 93.00 82 VAL A O 1
ATOM 655 N N . VAL A 1 83 ? 2.130 0.119 -3.062 1.00 89.44 83 VAL A N 1
ATOM 656 C CA . VAL A 1 83 ? 3.485 0.321 -2.519 1.00 89.44 83 VAL A CA 1
ATOM 657 C C . VAL A 1 83 ? 4.532 0.243 -3.631 1.00 8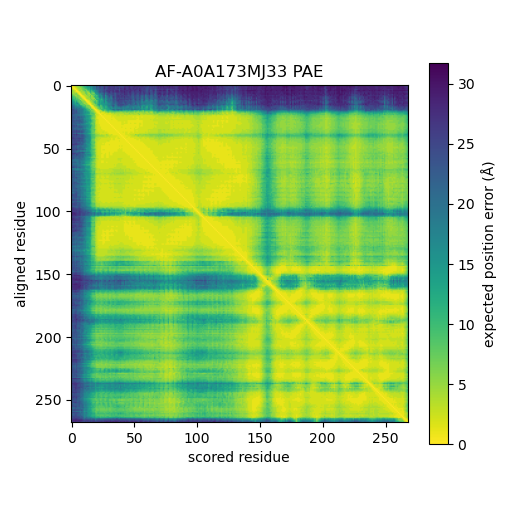9.44 83 VAL A C 1
ATOM 659 O O . VAL A 1 83 ? 5.443 1.069 -3.681 1.00 89.44 83 VAL A O 1
ATOM 662 N N . TRP A 1 84 ? 4.419 -0.737 -4.529 1.00 96.19 84 TRP A N 1
ATOM 663 C CA . TRP A 1 84 ? 5.347 -0.881 -5.648 1.00 96.19 84 TRP A CA 1
ATOM 664 C C . TRP A 1 84 ? 5.255 0.294 -6.634 1.00 96.19 84 TRP A C 1
ATOM 666 O O . TRP A 1 84 ? 6.290 0.822 -7.034 1.00 96.19 84 TRP A O 1
ATOM 676 N N . LEU A 1 85 ? 4.047 0.767 -6.959 1.00 96.56 85 LEU A N 1
ATOM 677 C CA . LEU A 1 85 ? 3.846 1.933 -7.829 1.00 96.56 85 LEU A CA 1
ATOM 678 C C . LEU A 1 85 ? 4.498 3.192 -7.246 1.00 96.56 85 LEU A C 1
ATOM 680 O O . LEU A 1 85 ? 5.201 3.900 -7.957 1.00 96.56 85 LEU A O 1
ATOM 684 N N . SER A 1 86 ? 4.377 3.422 -5.935 1.00 91.31 86 SER A N 1
ATOM 685 C CA . SER A 1 86 ? 5.064 4.539 -5.272 1.00 91.31 86 SER A CA 1
ATOM 686 C C . SER A 1 86 ? 6.597 4.454 -5.398 1.00 91.31 86 SER A C 1
ATOM 688 O O . SER A 1 86 ? 7.266 5.466 -5.643 1.00 91.31 86 SER A O 1
ATOM 690 N N . LYS A 1 87 ? 7.168 3.243 -5.297 1.00 95.25 87 LYS A N 1
ATOM 691 C CA . LYS A 1 87 ? 8.603 3.006 -5.535 1.00 95.25 87 LYS A CA 1
ATOM 692 C C . LYS A 1 87 ? 8.988 3.282 -6.987 1.00 95.25 87 LYS A C 1
ATOM 694 O O . LYS A 1 87 ? 9.988 3.960 -7.209 1.00 95.25 87 LYS A O 1
ATOM 699 N N . ARG A 1 88 ? 8.188 2.803 -7.947 1.00 97.50 88 ARG A N 1
ATOM 700 C CA . ARG A 1 88 ? 8.371 3.050 -9.384 1.00 97.50 88 ARG A CA 1
ATOM 701 C C . ARG A 1 88 ? 8.400 4.541 -9.683 1.00 97.50 88 ARG A C 1
ATOM 703 O O . ARG A 1 88 ? 9.350 5.018 -10.286 1.00 97.50 88 ARG A O 1
ATOM 710 N N . ASP A 1 89 ? 7.406 5.284 -9.213 1.00 97.62 89 ASP A N 1
ATOM 711 C CA . ASP A 1 89 ? 7.282 6.713 -9.504 1.00 97.62 89 ASP A CA 1
ATOM 712 C C . ASP A 1 89 ? 8.450 7.504 -8.883 1.00 97.62 89 ASP A C 1
ATOM 714 O O . ASP A 1 89 ? 9.012 8.406 -9.508 1.00 97.62 89 ASP A O 1
ATOM 718 N N . THR A 1 90 ? 8.893 7.112 -7.682 1.00 96.38 90 THR A N 1
ATOM 719 C CA . THR A 1 90 ? 10.097 7.674 -7.049 1.00 96.38 90 THR A CA 1
ATOM 720 C C . THR A 1 90 ? 11.361 7.372 -7.856 1.00 96.38 90 THR A C 1
ATOM 722 O O . THR A 1 90 ? 12.202 8.255 -8.032 1.00 96.38 90 THR A O 1
ATOM 725 N N . TYR A 1 91 ? 11.512 6.134 -8.331 1.00 97.38 91 TYR A N 1
ATOM 726 C CA . TYR A 1 91 ? 12.636 5.716 -9.165 1.00 97.38 91 TYR A CA 1
ATOM 727 C C . TYR A 1 91 ? 12.643 6.484 -10.494 1.00 97.38 91 TYR A C 1
ATOM 729 O O . TYR A 1 91 ? 13.643 7.114 -10.823 1.00 97.38 91 TYR A O 1
ATOM 737 N N . PHE A 1 92 ? 11.502 6.565 -11.183 1.00 96.94 92 PHE A N 1
ATOM 738 C CA . PHE A 1 92 ? 11.362 7.258 -12.467 1.00 96.94 92 PHE A CA 1
ATOM 739 C C . PHE A 1 92 ? 11.694 8.739 -12.358 1.00 96.94 92 PHE A C 1
ATOM 741 O O . PHE A 1 92 ? 12.434 9.253 -13.191 1.00 96.94 92 PHE A O 1
ATOM 748 N N . LYS A 1 93 ? 11.236 9.404 -11.292 1.00 96.69 93 LYS A N 1
ATOM 749 C CA . LYS A 1 93 ? 11.596 10.798 -11.023 1.00 96.69 93 LYS A CA 1
ATOM 750 C C . LYS A 1 93 ? 13.109 10.982 -10.869 1.00 96.69 93 LYS A C 1
ATOM 752 O O . LYS A 1 93 ? 13.661 11.947 -11.389 1.00 96.69 93 LYS A O 1
ATOM 757 N N . LYS A 1 94 ? 13.794 10.076 -10.162 1.00 95.62 94 LYS A N 1
ATOM 758 C CA . LYS A 1 94 ? 15.260 10.132 -9.999 1.00 95.62 94 LYS A CA 1
ATOM 759 C C . LYS A 1 94 ? 15.985 9.878 -11.321 1.00 95.62 94 LYS A C 1
ATOM 761 O O . LYS A 1 94 ? 16.919 10.605 -11.642 1.00 95.62 94 LYS A O 1
ATOM 766 N N . THR A 1 95 ? 15.541 8.886 -12.086 1.00 94.25 95 THR A N 1
ATOM 767 C CA . THR A 1 95 ? 16.073 8.562 -13.417 1.00 94.25 95 THR A CA 1
ATOM 768 C C . THR A 1 95 ? 15.919 9.749 -14.379 1.00 94.25 95 THR A C 1
ATOM 770 O O . THR A 1 95 ? 16.885 10.145 -15.024 1.00 94.25 95 THR A O 1
ATOM 773 N N . GLU A 1 96 ? 14.768 10.426 -14.380 1.00 93.38 96 GLU A N 1
ATOM 774 C CA . GLU A 1 96 ? 14.551 11.660 -15.152 1.00 93.38 96 GLU A CA 1
ATOM 775 C C . GLU A 1 96 ? 15.469 12.809 -14.709 1.00 93.38 96 GLU A C 1
ATOM 777 O O . GLU A 1 96 ? 16.063 13.486 -15.547 1.00 93.38 96 GLU A O 1
ATOM 782 N N . GLN A 1 97 ? 15.637 13.012 -13.399 1.00 91.62 97 GLN A N 1
ATOM 783 C CA . GLN A 1 97 ? 16.544 14.030 -12.851 1.00 91.62 97 GLN A CA 1
ATOM 784 C C . GLN A 1 97 ? 18.017 13.762 -13.197 1.00 91.62 97 GLN A C 1
ATOM 786 O O . GLN A 1 97 ? 18.801 14.700 -13.340 1.00 91.62 97 GLN A O 1
ATOM 791 N N . ASN A 1 98 ? 18.397 12.493 -13.352 1.00 88.81 98 ASN A N 1
ATOM 792 C CA . ASN A 1 98 ? 19.753 12.088 -13.708 1.00 88.81 98 ASN A CA 1
ATOM 793 C C . ASN A 1 98 ? 20.018 12.084 -15.221 1.00 88.81 98 ASN A C 1
ATOM 795 O O . ASN A 1 98 ? 21.177 11.955 -15.613 1.00 88.81 98 ASN A O 1
ATOM 799 N N . ARG A 1 99 ? 19.005 12.309 -16.072 1.00 85.25 99 ARG A N 1
ATOM 800 C CA . ARG A 1 99 ? 19.155 12.344 -17.540 1.00 85.25 99 ARG A CA 1
ATOM 801 C C . ARG A 1 99 ? 20.294 13.260 -17.999 1.00 85.25 99 ARG A C 1
ATOM 803 O O . ARG A 1 99 ? 21.065 12.886 -18.870 1.00 85.25 99 ARG A O 1
ATOM 810 N N . GLY A 1 100 ? 20.447 14.437 -17.387 1.00 75.31 100 GLY A N 1
ATOM 811 C CA . GLY A 1 100 ? 21.521 15.380 -17.736 1.00 75.31 100 GLY A CA 1
ATOM 812 C C . GLY A 1 100 ? 22.939 14.884 -17.420 1.00 75.31 100 GLY A C 1
ATOM 813 O O . GLY A 1 100 ? 23.899 15.409 -17.976 1.00 75.31 100 GLY A O 1
ATOM 814 N N . LYS A 1 101 ? 23.081 13.879 -16.548 1.00 79.81 101 LYS A N 1
ATOM 815 C CA . LYS A 1 101 ? 24.368 13.280 -16.160 1.00 79.81 101 LYS A CA 1
ATOM 816 C C . LYS A 1 101 ? 24.732 12.061 -17.013 1.00 79.81 101 LYS A C 1
ATOM 818 O O . LYS A 1 101 ? 25.913 11.800 -17.197 1.00 79.81 101 LYS A O 1
ATOM 823 N N . ASN A 1 102 ? 23.736 11.365 -17.563 1.00 69.50 102 ASN A N 1
ATOM 824 C CA . ASN A 1 102 ? 23.902 10.110 -18.309 1.00 69.50 102 ASN A CA 1
ATOM 825 C C . ASN A 1 102 ? 23.962 10.316 -19.837 1.00 69.50 102 ASN A C 1
ATOM 827 O O . ASN A 1 102 ? 23.626 9.419 -20.603 1.00 69.50 102 ASN A O 1
ATOM 831 N N . GLY A 1 103 ? 24.383 11.504 -20.280 1.00 71.25 103 GLY A N 1
ATOM 832 C CA . GLY A 1 103 ? 24.345 11.914 -21.683 1.00 71.25 103 GLY A CA 1
ATOM 833 C C . GLY A 1 103 ? 23.036 12.632 -22.005 1.00 71.25 103 GLY A C 1
ATOM 834 O O . GLY A 1 103 ? 21.949 12.097 -21.838 1.00 71.25 103 GLY A O 1
ATOM 835 N N . GLY A 1 104 ? 23.115 13.889 -22.435 1.00 82.44 104 GLY A N 1
ATOM 836 C CA . GLY A 1 104 ? 21.938 14.615 -22.916 1.00 82.44 104 GLY A CA 1
ATOM 837 C C . GLY A 1 104 ? 21.425 14.070 -24.256 1.00 82.44 104 GLY A C 1
ATOM 838 O O . GLY A 1 104 ? 21.976 13.140 -24.838 1.00 82.44 104 GLY A O 1
ATOM 839 N N . GLY A 1 105 ? 20.376 14.692 -24.792 1.00 90.38 105 GLY A N 1
ATOM 840 C CA . GLY A 1 105 ? 19.895 14.381 -26.141 1.00 90.38 105 GLY A CA 1
ATOM 841 C C . GLY A 1 105 ? 19.130 13.059 -26.241 1.00 90.38 105 GLY A C 1
ATOM 842 O O . GLY A 1 105 ? 18.363 12.715 -25.336 1.00 90.38 105 GLY A O 1
ATOM 843 N N . ARG A 1 106 ? 19.281 12.383 -27.388 1.00 92.50 106 ARG A N 1
ATOM 844 C CA . ARG A 1 106 ? 18.520 11.178 -27.766 1.00 92.50 106 ARG A CA 1
ATOM 845 C C . ARG A 1 106 ? 19.033 9.924 -27.060 1.00 92.50 106 ARG A C 1
ATOM 847 O O . ARG A 1 106 ? 18.219 9.130 -26.604 1.00 92.50 106 ARG A O 1
ATOM 854 N N . ASP A 1 107 ? 20.346 9.795 -26.903 1.00 90.56 107 ASP A N 1
ATOM 855 C CA . ASP A 1 107 ? 20.961 8.613 -26.289 1.00 90.56 107 ASP A CA 1
ATOM 856 C C . ASP A 1 107 ? 20.595 8.507 -24.806 1.00 90.56 107 ASP A C 1
ATOM 858 O O . ASP A 1 107 ? 20.150 7.459 -24.348 1.00 90.56 107 ASP A O 1
ATOM 862 N N . GLY A 1 108 ? 20.644 9.622 -24.069 1.00 92.94 108 GLY A N 1
ATOM 863 C CA . GLY A 1 108 ? 20.179 9.649 -22.681 1.00 92.94 108 GLY A CA 1
ATOM 864 C C . GLY A 1 108 ? 18.695 9.355 -22.516 1.00 92.94 108 GLY A C 1
ATOM 865 O O . GLY A 1 108 ? 18.280 8.822 -21.492 1.00 92.94 108 GLY A O 1
ATOM 866 N N . GLU A 1 109 ? 17.873 9.697 -23.511 1.00 94.38 109 GLU A N 1
ATOM 867 C CA . GLU A 1 109 ? 16.452 9.351 -23.491 1.00 94.38 109 GLU A CA 1
ATOM 868 C C . GLU A 1 109 ? 16.229 7.851 -23.675 1.00 94.38 109 GLU A C 1
ATOM 870 O O . GLU A 1 109 ? 15.385 7.280 -22.989 1.00 94.38 109 GLU A O 1
ATOM 875 N N . MET A 1 110 ? 17.011 7.218 -24.548 1.00 94.88 110 MET A N 1
ATOM 876 C CA . MET A 1 110 ? 16.993 5.771 -24.743 1.00 94.88 110 MET A CA 1
ATOM 877 C C . MET A 1 110 ? 17.423 5.041 -23.464 1.00 94.88 110 MET A C 1
ATOM 879 O O . MET A 1 110 ? 16.659 4.228 -22.955 1.00 94.88 110 MET A O 1
ATOM 883 N N . ILE A 1 111 ? 18.563 5.432 -22.877 1.00 94.25 111 ILE A N 1
ATOM 884 C CA . ILE A 1 111 ? 19.067 4.880 -21.605 1.00 94.25 111 ILE A CA 1
ATOM 885 C C . ILE A 1 111 ? 18.010 5.006 -20.502 1.00 94.25 111 ILE A C 1
ATOM 887 O O . ILE A 1 111 ? 17.710 4.047 -19.798 1.00 94.25 111 ILE A O 1
ATOM 891 N N . MET A 1 112 ? 17.399 6.187 -20.373 1.00 95.81 112 MET A N 1
ATOM 892 C CA . MET A 1 112 ? 16.344 6.434 -19.390 1.00 95.81 112 MET A CA 1
ATOM 893 C C . MET A 1 112 ? 15.133 5.509 -19.602 1.00 95.81 112 MET A C 1
ATOM 895 O O . MET A 1 112 ? 14.551 5.031 -18.630 1.00 95.81 112 MET A O 1
ATOM 899 N N . MET A 1 113 ? 14.722 5.271 -20.851 1.00 97.25 113 MET A N 1
ATOM 900 C CA . MET A 1 113 ? 13.601 4.376 -21.154 1.00 97.25 113 MET A CA 1
ATOM 901 C C . MET A 1 113 ? 13.941 2.906 -20.893 1.00 97.25 113 MET A C 1
ATOM 903 O O . MET A 1 113 ? 13.097 2.198 -20.346 1.00 97.25 113 MET A O 1
ATOM 907 N N . ASP A 1 114 ? 15.167 2.472 -21.180 1.00 96.44 114 ASP A N 1
ATOM 908 C CA . ASP A 1 114 ? 15.642 1.116 -20.876 1.00 96.44 114 ASP A CA 1
ATOM 909 C C . ASP A 1 114 ? 15.713 0.851 -19.370 1.00 96.44 114 ASP A C 1
ATOM 911 O O . ASP A 1 114 ? 15.256 -0.192 -18.895 1.00 96.44 114 ASP A O 1
ATOM 915 N N . GLU A 1 115 ? 16.206 1.817 -18.590 1.00 97.06 115 GLU A N 1
ATOM 916 C CA . GLU A 1 115 ? 16.196 1.755 -17.124 1.00 97.06 115 GLU A CA 1
ATOM 917 C C . GLU A 1 115 ? 14.765 1.619 -16.582 1.00 97.06 115 GLU A C 1
ATOM 919 O O . GLU A 1 115 ? 14.476 0.768 -15.733 1.00 97.06 115 GLU A O 1
ATOM 924 N N . LYS A 1 116 ? 13.835 2.430 -17.105 1.00 98.12 116 LYS A N 1
ATOM 925 C CA . LYS A 1 116 ? 12.418 2.355 -16.728 1.00 98.12 116 LYS A CA 1
ATOM 926 C C . LYS A 1 116 ? 11.803 1.008 -17.101 1.00 98.12 116 LYS A C 1
ATOM 928 O O . LYS A 1 116 ? 11.076 0.439 -16.288 1.00 98.12 116 LYS A O 1
ATOM 933 N N . ALA A 1 117 ? 12.078 0.500 -18.301 1.00 98.31 117 ALA A N 1
ATOM 934 C CA . ALA A 1 117 ? 11.571 -0.786 -18.765 1.00 98.31 117 ALA A CA 1
ATOM 935 C C . ALA A 1 117 ? 12.102 -1.935 -17.898 1.00 98.31 117 ALA A C 1
ATOM 937 O O . ALA A 1 117 ? 11.305 -2.741 -17.422 1.00 98.31 117 ALA A O 1
ATOM 938 N N . SER A 1 118 ? 13.401 -1.937 -17.591 1.00 97.94 118 SER A N 1
ATOM 939 C CA . SER A 1 118 ? 14.050 -2.928 -16.721 1.00 97.94 118 SER A CA 1
ATOM 940 C C . SER A 1 118 ? 13.416 -2.964 -15.326 1.00 97.94 118 SER A C 1
ATOM 942 O O . SER A 1 118 ? 13.066 -4.028 -14.817 1.00 97.94 118 SER A O 1
ATOM 944 N N . PHE A 1 119 ? 13.153 -1.795 -14.731 1.00 98.38 119 PHE A N 1
ATOM 945 C CA . PHE A 1 119 ? 12.467 -1.712 -13.437 1.00 98.38 119 PHE A CA 1
ATOM 946 C C . PHE A 1 119 ? 11.062 -2.342 -13.474 1.00 98.38 119 PHE A C 1
ATOM 948 O O . PHE A 1 119 ? 10.632 -3.007 -12.527 1.00 98.38 119 PHE A O 1
ATOM 955 N N . VAL A 1 120 ? 10.310 -2.134 -14.560 1.00 98.38 120 VAL A N 1
ATOM 956 C CA . VAL A 1 120 ? 8.975 -2.733 -14.727 1.00 98.38 120 VAL A CA 1
ATOM 957 C C . VAL A 1 120 ? 9.076 -4.234 -15.012 1.00 98.38 120 VAL A C 1
ATOM 959 O O . VAL A 1 120 ? 8.274 -5.004 -14.481 1.00 98.38 120 VAL A O 1
ATOM 962 N N . GLN A 1 121 ? 10.074 -4.663 -15.785 1.00 97.50 121 GLN A N 1
ATOM 963 C CA . GLN A 1 121 ? 10.338 -6.060 -16.128 1.00 97.50 121 GLN A CA 1
ATOM 964 C C . GLN A 1 121 ? 10.526 -6.931 -14.889 1.00 97.50 121 GLN A C 1
ATOM 966 O O . GLN A 1 121 ? 9.898 -7.987 -14.785 1.00 97.50 121 GLN A O 1
ATOM 971 N N . GLU A 1 122 ? 11.305 -6.469 -13.908 1.00 96.81 122 GLU A N 1
ATOM 972 C CA . GLU A 1 122 ? 11.482 -7.178 -12.635 1.00 96.81 122 GLU A CA 1
ATOM 973 C C . GLU A 1 122 ? 10.134 -7.490 -11.970 1.00 96.81 122 GLU A C 1
ATOM 975 O O . GLU A 1 122 ? 9.886 -8.606 -11.501 1.00 96.81 122 GLU A O 1
ATOM 980 N N . ARG A 1 123 ? 9.210 -6.523 -11.983 1.00 97.69 123 ARG A N 1
ATOM 981 C CA . ARG A 1 123 ? 7.868 -6.705 -11.422 1.00 97.69 123 ARG A CA 1
ATOM 982 C C . ARG A 1 123 ? 6.992 -7.608 -12.281 1.00 97.69 123 ARG A C 1
ATOM 984 O O . ARG A 1 123 ? 6.213 -8.379 -11.721 1.00 97.69 123 ARG A O 1
ATOM 991 N N . VAL A 1 124 ? 7.098 -7.537 -13.607 1.00 97.06 124 VAL A N 1
ATOM 992 C CA . VAL A 1 124 ? 6.401 -8.450 -14.528 1.00 97.06 124 VAL A CA 1
ATOM 993 C C . VAL A 1 124 ? 6.785 -9.896 -14.226 1.00 97.06 124 VAL A C 1
ATOM 995 O O . VAL A 1 124 ? 5.900 -10.728 -14.014 1.00 97.06 124 VAL A O 1
ATOM 998 N N . VAL A 1 125 ? 8.086 -10.183 -14.123 1.00 95.12 125 VAL A N 1
ATOM 999 C CA . VAL A 1 125 ? 8.597 -11.516 -13.776 1.00 95.12 125 VAL A CA 1
ATOM 1000 C C . VAL A 1 125 ? 8.099 -11.929 -12.392 1.00 95.12 125 VAL A C 1
ATOM 1002 O O . VAL A 1 125 ? 7.510 -13.003 -12.254 1.00 95.12 125 VAL A O 1
ATOM 1005 N N . GLN A 1 126 ? 8.207 -11.051 -11.393 1.00 95.31 126 GLN A N 1
ATOM 1006 C CA . GLN A 1 126 ? 7.709 -11.322 -10.044 1.00 95.31 126 GLN A CA 1
ATOM 1007 C C . GLN A 1 126 ? 6.217 -11.698 -10.026 1.00 95.31 126 GLN A C 1
ATOM 1009 O O . GLN A 1 126 ? 5.841 -12.719 -9.449 1.00 95.31 126 GLN A O 1
ATOM 1014 N N . LEU A 1 127 ? 5.355 -10.903 -10.669 1.00 95.94 127 LEU A N 1
ATOM 1015 C CA . LEU A 1 127 ? 3.912 -11.163 -10.729 1.00 95.94 127 LEU A CA 1
ATOM 1016 C C . LEU A 1 127 ? 3.576 -12.420 -11.534 1.00 95.94 127 LEU A C 1
ATOM 1018 O O . LEU A 1 127 ? 2.573 -13.074 -11.256 1.00 95.94 127 LEU A O 1
ATOM 1022 N N . SER A 1 128 ? 4.397 -12.769 -12.525 1.00 94.38 128 SER A N 1
ATOM 1023 C CA . SER A 1 128 ? 4.192 -13.971 -13.331 1.00 94.38 128 SER A CA 1
ATOM 1024 C C . SER A 1 128 ? 4.420 -15.271 -12.549 1.00 94.38 128 SER A C 1
ATOM 1026 O O . SER A 1 128 ? 3.817 -16.296 -12.869 1.00 94.38 128 SER A O 1
ATOM 1028 N N . HIS A 1 129 ? 5.266 -15.225 -11.514 1.00 92.12 129 HIS A N 1
ATOM 1029 C CA . HIS A 1 129 ? 5.560 -16.354 -10.625 1.00 92.12 129 HIS A CA 1
ATOM 1030 C C . HIS A 1 129 ? 4.676 -16.366 -9.381 1.00 92.12 129 HIS A C 1
ATOM 1032 O O . HIS A 1 129 ? 4.513 -17.411 -8.743 1.00 92.12 129 HIS A O 1
ATOM 1038 N N . ALA A 1 130 ? 4.090 -15.218 -9.046 1.00 94.25 130 ALA A N 1
ATOM 1039 C CA . ALA A 1 130 ? 3.272 -15.065 -7.864 1.00 94.25 130 ALA A CA 1
ATOM 1040 C C . ALA A 1 130 ? 2.033 -15.974 -7.889 1.00 94.25 130 ALA A C 1
ATOM 1042 O O . ALA A 1 130 ? 1.431 -16.241 -8.931 1.00 94.25 130 ALA A O 1
ATOM 1043 N N . GLN A 1 131 ? 1.643 -16.444 -6.708 1.00 94.12 131 GLN A N 1
ATOM 1044 C CA . GLN A 1 131 ? 0.472 -17.291 -6.498 1.00 94.12 131 GLN A CA 1
ATOM 1045 C C . GLN A 1 131 ? -0.474 -16.606 -5.519 1.00 94.12 131 GLN A C 1
ATOM 1047 O O . GLN A 1 131 ? -0.036 -15.983 -4.553 1.00 94.12 131 GLN A O 1
ATOM 1052 N N . TYR A 1 132 ? -1.785 -16.767 -5.708 1.00 93.31 132 TYR A N 1
ATOM 1053 C CA . TYR A 1 132 ? -2.791 -16.183 -4.810 1.00 93.31 132 TYR A CA 1
ATOM 1054 C C . TYR A 1 132 ? -2.601 -16.624 -3.345 1.00 93.31 132 TYR A C 1
ATOM 1056 O O . TYR A 1 132 ? -2.892 -15.861 -2.425 1.00 93.31 132 TYR A O 1
ATOM 1064 N N . SER A 1 133 ? -2.024 -17.812 -3.108 1.00 92.81 133 SER A N 1
ATOM 1065 C CA . SER A 1 133 ? -1.681 -18.318 -1.772 1.00 92.81 133 SER A CA 1
ATOM 1066 C C . SER A 1 133 ? -0.700 -17.416 -1.007 1.00 92.81 133 SER A C 1
ATOM 1068 O O . SER A 1 133 ? -0.765 -17.353 0.224 1.00 92.81 133 SER A O 1
ATOM 1070 N N . GLN A 1 134 ? 0.163 -16.670 -1.703 1.00 93.44 134 GLN A N 1
ATOM 1071 C CA . GLN A 1 134 ? 1.085 -15.699 -1.099 1.00 93.44 134 GLN A CA 1
ATOM 1072 C C . GLN A 1 134 ? 0.351 -14.489 -0.512 1.00 93.44 134 GLN A C 1
ATOM 1074 O O . GLN A 1 134 ? 0.826 -13.882 0.441 1.00 93.44 134 GLN A O 1
ATOM 1079 N N . TYR A 1 135 ? -0.835 -14.180 -1.039 1.00 93.69 135 TYR A N 1
ATOM 1080 C CA . TYR A 1 135 ? -1.666 -13.058 -0.606 1.00 93.69 135 TYR A CA 1
ATOM 1081 C C . TYR A 1 135 ? -2.713 -13.467 0.434 1.00 93.69 135 TYR A C 1
ATOM 1083 O O . TYR A 1 135 ? -3.591 -12.674 0.775 1.00 93.69 135 TYR A O 1
ATOM 1091 N N . THR A 1 136 ? -2.642 -14.696 0.957 1.00 90.94 136 THR A N 1
ATOM 1092 C CA . THR A 1 136 ? -3.460 -15.101 2.108 1.00 90.94 136 THR A CA 1
ATOM 1093 C C . THR A 1 136 ? -3.045 -14.311 3.347 1.00 90.94 136 THR A C 1
ATOM 1095 O O . THR A 1 136 ? -1.882 -13.929 3.458 1.00 90.94 136 THR A O 1
ATOM 1098 N N . PRO A 1 137 ? -3.939 -14.089 4.319 1.00 83.75 137 PRO A N 1
ATOM 1099 C CA . PRO A 1 137 ? -3.587 -13.321 5.513 1.00 83.75 137 PRO A CA 1
ATOM 1100 C C . PRO A 1 137 ? -2.481 -13.949 6.374 1.00 83.75 137 PRO A C 1
ATOM 1102 O O . PRO A 1 137 ? -1.774 -13.243 7.085 1.00 83.75 137 PRO A O 1
ATOM 1105 N N . VAL A 1 138 ? -2.303 -15.269 6.273 1.00 86.69 138 VAL A N 1
ATOM 1106 C CA . VAL A 1 138 ? -1.221 -16.001 6.945 1.00 86.69 138 VAL A CA 1
ATOM 1107 C C . VAL A 1 138 ? 0.146 -15.645 6.347 1.00 86.69 138 VAL A C 1
ATOM 1109 O O . VAL A 1 138 ? 1.121 -15.473 7.082 1.00 86.69 138 VAL A O 1
ATOM 1112 N N . ASN A 1 139 ? 0.214 -15.517 5.018 1.00 88.81 139 ASN A N 1
ATOM 1113 C CA . ASN A 1 139 ? 1.464 -15.307 4.284 1.00 88.81 139 ASN A CA 1
ATOM 1114 C C . ASN A 1 139 ? 1.759 -13.821 4.027 1.00 88.81 139 ASN A C 1
ATOM 1116 O O . ASN A 1 139 ? 2.918 -13.408 4.043 1.00 88.81 139 ASN A O 1
ATOM 1120 N N . TYR A 1 140 ? 0.724 -13.004 3.838 1.00 88.38 140 TYR A N 1
ATOM 1121 C CA . TYR A 1 140 ? 0.838 -11.568 3.625 1.00 88.38 140 TYR A CA 1
ATOM 1122 C C . TYR A 1 140 ? 0.828 -10.831 4.964 1.00 88.38 140 TYR A C 1
ATOM 1124 O O . TYR A 1 140 ? -0.210 -10.359 5.420 1.00 88.38 140 TYR A O 1
ATOM 1132 N N . LYS A 1 141 ? 1.986 -10.744 5.619 1.00 84.19 141 LYS A N 1
ATOM 1133 C CA . LYS A 1 141 ? 2.119 -10.038 6.901 1.00 84.19 141 LYS A CA 1
ATOM 1134 C C . LYS A 1 141 ? 2.338 -8.544 6.679 1.00 84.19 141 LYS A C 1
ATOM 1136 O O . LYS A 1 141 ? 3.205 -8.148 5.898 1.00 84.19 141 LYS A O 1
ATOM 1141 N N . VAL A 1 142 ? 1.558 -7.723 7.377 1.00 86.62 142 VAL A N 1
ATOM 1142 C CA . VAL A 1 142 ? 1.695 -6.263 7.377 1.00 86.62 142 VAL A CA 1
ATOM 1143 C C . VAL A 1 142 ? 2.347 -5.821 8.684 1.00 86.62 142 VAL A C 1
ATOM 1145 O O . VAL A 1 142 ? 1.871 -6.161 9.765 1.00 86.62 142 VAL A O 1
ATOM 1148 N N . GLU A 1 143 ? 3.414 -5.029 8.589 1.00 90.19 143 GLU A N 1
ATOM 1149 C CA . GLU A 1 143 ? 3.979 -4.336 9.747 1.00 90.19 143 GLU A CA 1
ATOM 1150 C C . GLU A 1 143 ? 3.155 -3.077 10.041 1.00 90.19 143 GLU A C 1
ATOM 1152 O O . GLU A 1 143 ? 3.232 -2.069 9.335 1.00 90.19 143 GLU A O 1
ATOM 1157 N N . PHE A 1 144 ? 2.335 -3.158 11.086 1.00 91.44 144 PHE A N 1
ATOM 1158 C CA . PHE A 1 144 ? 1.362 -2.128 11.453 1.00 91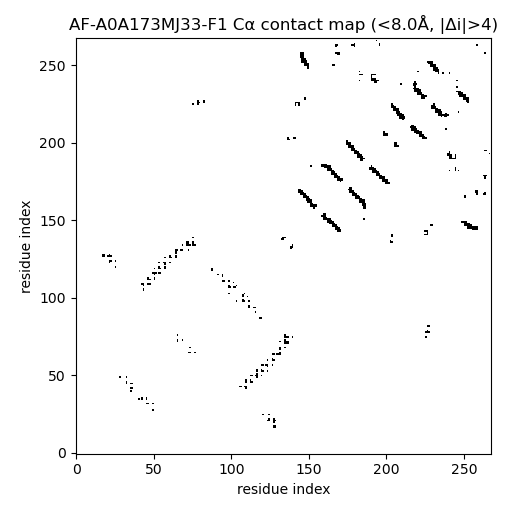.44 144 PHE A CA 1
ATOM 1159 C C . PHE A 1 144 ? 1.854 -1.142 12.521 1.00 91.44 144 PHE A C 1
ATOM 1161 O O . PHE A 1 144 ? 1.129 -0.202 12.842 1.00 91.44 144 PHE A O 1
ATOM 1168 N N . THR A 1 145 ? 3.065 -1.297 13.065 1.00 96.50 145 THR A N 1
ATOM 1169 C CA . THR A 1 145 ? 3.634 -0.280 13.966 1.00 96.50 145 THR A CA 1
ATOM 1170 C C . THR A 1 145 ? 3.860 1.025 13.205 1.00 96.50 145 THR A C 1
ATOM 1172 O O . THR A 1 145 ? 4.424 1.019 12.105 1.00 96.50 145 THR A O 1
ATOM 1175 N N . GLY A 1 146 ? 3.417 2.136 13.787 1.00 97.06 146 GLY A N 1
ATOM 1176 C CA . GLY A 1 146 ? 3.618 3.465 13.233 1.00 97.06 146 GLY A CA 1
ATOM 1177 C C . GLY A 1 146 ? 2.545 4.461 13.648 1.00 97.06 146 GLY A C 1
ATOM 1178 O O . GLY A 1 146 ? 1.653 4.164 14.445 1.00 97.06 146 GLY A O 1
ATOM 1179 N N . ASN A 1 147 ? 2.642 5.643 13.050 1.00 97.56 147 ASN A N 1
ATOM 1180 C CA . ASN A 1 147 ? 1.654 6.705 13.164 1.00 97.56 147 ASN A CA 1
ATOM 1181 C C . ASN A 1 147 ? 0.892 6.850 11.850 1.00 97.56 147 ASN A C 1
ATOM 1183 O O . ASN A 1 147 ? 1.459 6.704 10.763 1.00 97.56 147 ASN A O 1
ATOM 1187 N N . TYR A 1 148 ? -0.394 7.149 11.965 1.00 97.69 148 TYR A N 1
ATOM 1188 C CA . TYR A 1 148 ? -1.331 7.243 10.861 1.00 97.69 148 TYR A CA 1
ATOM 1189 C C . TYR A 1 148 ? -2.192 8.495 11.013 1.00 97.69 148 TYR A C 1
ATOM 1191 O O . TYR A 1 148 ? -2.443 8.961 12.124 1.00 97.69 148 TYR A O 1
ATOM 1199 N N . SER A 1 149 ? -2.666 9.045 9.898 1.00 96.44 149 SER A N 1
ATOM 1200 C CA . SER A 1 149 ? -3.567 10.198 9.919 1.00 96.44 149 SER A CA 1
ATOM 1201 C C . SER A 1 149 ? -4.640 10.111 8.848 1.00 96.44 149 SER A C 1
ATOM 1203 O O . SER A 1 149 ? -4.411 9.605 7.748 1.00 96.44 149 SER A O 1
ATOM 1205 N N . ILE A 1 150 ? -5.802 10.665 9.166 1.00 94.62 150 ILE A N 1
ATOM 1206 C CA . ILE A 1 150 ? -6.815 11.052 8.192 1.00 94.62 150 ILE A CA 1
ATOM 1207 C C . ILE A 1 150 ? -6.893 12.578 8.208 1.00 94.62 150 ILE A C 1
ATOM 1209 O O . ILE A 1 150 ? -6.924 13.197 9.270 1.00 94.62 150 ILE A O 1
ATOM 1213 N N . LYS A 1 151 ? -6.853 13.202 7.031 1.00 89.50 151 LYS A N 1
ATOM 1214 C CA . LYS A 1 151 ? -6.874 14.662 6.906 1.00 89.50 151 LYS A CA 1
ATOM 1215 C C . LYS A 1 151 ? -8.185 15.098 6.265 1.00 89.50 151 LYS A C 1
ATOM 1217 O O . LYS A 1 151 ? -8.523 14.614 5.187 1.00 89.50 151 LYS A O 1
ATOM 1222 N N . GLY A 1 152 ? -8.873 16.030 6.921 1.00 80.12 152 GLY A N 1
ATOM 1223 C CA . GLY A 1 152 ? -9.977 16.781 6.331 1.00 80.12 152 GLY A CA 1
ATOM 1224 C C . GLY A 1 152 ? -9.471 17.750 5.261 1.00 80.12 152 GLY A C 1
ATOM 1225 O O . GLY A 1 152 ? -8.261 17.952 5.108 1.00 80.12 152 GLY A O 1
ATOM 1226 N N . THR A 1 153 ? -10.395 18.370 4.534 1.00 76.50 153 THR A N 1
ATOM 1227 C CA . THR A 1 153 ? -10.060 19.387 3.531 1.00 76.50 153 THR A CA 1
ATOM 1228 C C . THR A 1 153 ? -9.624 20.662 4.242 1.00 76.50 153 THR A C 1
ATOM 1230 O O . THR A 1 153 ? -10.283 21.097 5.179 1.00 76.50 153 THR A O 1
ATOM 1233 N N . VAL A 1 154 ? -8.519 21.269 3.814 1.00 74.62 154 VAL A N 1
ATOM 1234 C CA . VAL A 1 154 ? -8.062 22.559 4.348 1.00 74.62 154 VAL A CA 1
ATOM 1235 C C . VAL A 1 154 ? -8.519 23.666 3.401 1.00 74.62 154 VAL A C 1
ATOM 1237 O O . VAL A 1 154 ? -8.224 23.625 2.206 1.00 74.62 154 VAL A O 1
ATOM 1240 N N . PHE A 1 155 ? -9.257 24.643 3.920 1.00 70.19 155 PHE A N 1
ATOM 1241 C CA . PHE A 1 155 ? -9.685 25.824 3.180 1.00 70.19 155 PHE A CA 1
ATOM 1242 C C . PHE A 1 155 ? -8.562 26.860 3.041 1.00 70.19 155 PHE A C 1
ATOM 1244 O O . PHE A 1 155 ? -7.573 26.849 3.771 1.00 70.19 155 PHE A O 1
ATOM 1251 N N . LYS A 1 156 ? -8.736 27.819 2.118 1.00 70.06 156 LYS A N 1
ATOM 1252 C CA . LYS A 1 156 ? -7.769 28.911 1.880 1.00 70.06 156 LYS A CA 1
ATOM 1253 C C . LYS A 1 156 ? -7.528 29.807 3.107 1.00 70.06 156 LYS A C 1
ATOM 1255 O O . LYS A 1 156 ? -6.475 30.426 3.181 1.00 70.06 156 LYS A O 1
ATOM 1260 N N . ASN A 1 157 ? -8.476 29.879 4.044 1.00 78.25 157 ASN A N 1
ATOM 1261 C CA . ASN A 1 157 ? -8.348 30.613 5.311 1.00 78.25 157 ASN A CA 1
ATOM 1262 C C . ASN A 1 157 ? -7.613 29.810 6.407 1.00 78.25 157 ASN A C 1
ATOM 1264 O O . ASN A 1 157 ? -7.470 30.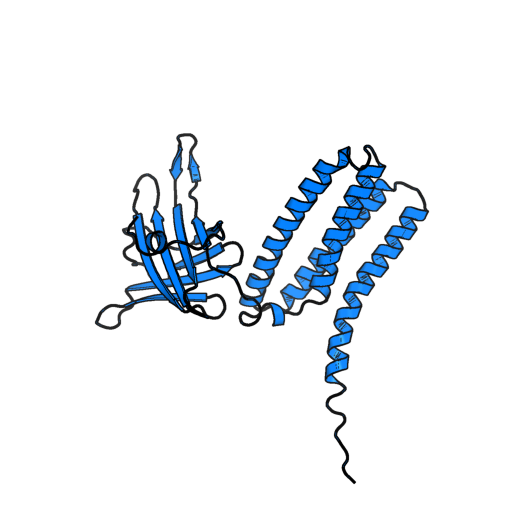304 7.519 1.00 78.25 157 ASN A O 1
ATOM 1268 N N . GLY A 1 158 ? -7.162 28.586 6.110 1.00 74.38 158 GLY A N 1
ATOM 1269 C CA . GLY A 1 158 ? -6.499 27.699 7.066 1.00 74.38 158 GLY A CA 1
ATOM 1270 C C . GLY A 1 158 ? -7.452 26.857 7.919 1.00 74.38 158 GLY A C 1
ATOM 1271 O O . GLY A 1 158 ? -6.982 25.997 8.661 1.00 74.38 158 GLY A O 1
ATOM 1272 N N . GLU A 1 159 ? -8.772 27.040 7.803 1.00 72.12 159 GLU A N 1
ATOM 1273 C CA . GLU A 1 159 ? -9.740 26.207 8.518 1.00 72.12 159 GLU A CA 1
ATOM 1274 C C . GLU A 1 159 ? -9.803 24.801 7.920 1.00 72.12 159 GLU A C 1
ATOM 1276 O O . GLU A 1 159 ? -9.825 24.613 6.700 1.00 72.12 159 GLU A O 1
ATOM 1281 N N . GLN A 1 160 ? -9.862 23.795 8.790 1.00 69.62 160 GLN A N 1
ATOM 1282 C CA . GLN A 1 160 ? -10.058 22.413 8.379 1.00 69.62 160 GLN A CA 1
ATOM 1283 C C . GLN A 1 160 ? -11.550 22.070 8.395 1.00 69.62 160 GLN A C 1
ATOM 1285 O O . GLN A 1 160 ? -12.210 22.147 9.434 1.00 69.62 160 GLN A O 1
ATOM 1290 N N . GLN A 1 161 ? -12.067 21.666 7.237 1.00 75.25 161 GLN A N 1
ATOM 1291 C CA . GLN A 1 161 ? -13.412 21.139 7.083 1.00 75.25 161 GLN A CA 1
ATOM 1292 C C . GLN A 1 161 ? -13.394 19.626 6.946 1.00 75.25 161 GLN A C 1
ATOM 1294 O O . GLN A 1 161 ? -12.657 19.041 6.143 1.00 75.25 161 GLN A O 1
ATOM 1299 N N . GLY A 1 162 ? -14.303 19.003 7.682 1.00 79.75 162 GLY A N 1
ATOM 1300 C CA . GLY A 1 162 ? -14.507 17.575 7.633 1.00 79.75 162 GLY A CA 1
ATOM 1301 C C . GLY A 1 162 ? -13.521 16.821 8.509 1.00 79.75 162 GLY A C 1
ATOM 1302 O O . GLY A 1 162 ? -12.703 17.378 9.238 1.00 79.75 162 GLY A O 1
ATOM 1303 N N . LYS A 1 163 ? -13.652 15.505 8.432 1.00 85.69 163 LYS A N 1
ATOM 1304 C CA . LYS A 1 163 ? -13.032 14.584 9.365 1.00 85.69 163 LYS A CA 1
ATOM 1305 C C . LYS A 1 163 ? -11.504 14.637 9.316 1.00 85.69 163 LYS A C 1
ATOM 1307 O O . LYS A 1 163 ? -10.903 14.342 8.284 1.00 85.69 163 LYS A O 1
ATOM 1312 N N . SER A 1 164 ? -10.892 14.900 10.460 1.00 93.12 164 SER A N 1
ATOM 1313 C CA . SER A 1 164 ? -9.468 14.711 10.708 1.00 93.12 164 SER A CA 1
ATOM 1314 C C . SER A 1 164 ? -9.246 13.780 11.897 1.00 93.12 164 SER A C 1
ATOM 1316 O O . SER A 1 164 ? -10.167 13.480 12.656 1.00 93.12 164 SER A O 1
ATOM 1318 N N . GLY A 1 165 ? -8.040 13.240 12.016 1.00 94.62 165 GLY A N 1
ATOM 1319 C CA . GLY A 1 165 ? -7.701 12.365 13.126 1.00 94.62 165 GLY A CA 1
ATOM 1320 C C . GLY A 1 165 ? -6.318 11.753 13.001 1.00 94.62 165 GLY A C 1
ATOM 1321 O O . GLY A 1 165 ? -5.718 11.728 11.919 1.00 94.62 165 GLY A O 1
ATOM 1322 N N . SER A 1 166 ? -5.836 11.232 14.117 1.00 96.62 166 SER A N 1
ATOM 1323 C CA . SER A 1 166 ? -4.591 10.487 14.237 1.00 96.62 166 SER A CA 1
ATOM 1324 C C . SER A 1 166 ? -4.874 9.088 14.770 1.00 96.62 166 SER A C 1
ATOM 1326 O O . SER A 1 166 ? -5.838 8.847 15.492 1.00 96.62 166 SER A O 1
ATOM 1328 N N . LEU A 1 167 ? -4.034 8.142 14.376 1.00 97.94 167 LEU A N 1
ATOM 1329 C CA . LEU A 1 167 ? -4.039 6.792 14.911 1.00 97.94 167 LEU A CA 1
ATOM 1330 C C . LEU A 1 167 ? -2.585 6.394 15.153 1.00 97.94 167 LEU A C 1
ATOM 1332 O O . LEU A 1 167 ? -1.792 6.359 14.216 1.00 97.94 167 LEU A O 1
ATOM 1336 N N . ALA A 1 168 ? -2.232 6.106 16.397 1.00 98.12 168 ALA A N 1
ATOM 1337 C CA . ALA A 1 168 ? -0.951 5.527 16.774 1.00 98.12 168 ALA A CA 1
ATOM 1338 C C . ALA A 1 168 ? -1.142 4.028 17.010 1.00 98.12 168 ALA A C 1
ATOM 1340 O O . ALA A 1 168 ? -2.103 3.621 17.663 1.00 98.12 168 ALA A O 1
ATOM 1341 N N . VAL A 1 169 ? -0.244 3.195 16.479 1.00 98.12 169 VAL A N 1
ATOM 1342 C CA . VAL A 1 169 ? -0.279 1.738 16.674 1.00 98.12 169 VAL A CA 1
ATOM 1343 C C . VAL A 1 169 ? 1.114 1.230 17.012 1.00 98.12 169 VAL A C 1
ATOM 1345 O O . VAL A 1 169 ? 2.087 1.515 16.312 1.00 98.12 169 VAL A O 1
ATOM 1348 N N . LYS A 1 170 ? 1.208 0.420 18.066 1.00 97.50 170 LYS A N 1
ATOM 1349 C CA . LYS A 1 170 ? 2.441 -0.235 18.502 1.00 97.50 170 LYS A CA 1
ATOM 1350 C C . LYS A 1 170 ? 2.207 -1.721 18.702 1.00 97.50 170 LYS A C 1
ATOM 1352 O O . LYS A 1 170 ? 1.364 -2.129 19.498 1.00 97.50 170 LYS A O 1
ATOM 1357 N N . LYS A 1 171 ? 3.006 -2.544 18.029 1.00 95.94 171 LYS A N 1
ATOM 1358 C CA . LYS A 1 171 ? 3.073 -3.982 18.300 1.00 95.94 171 LYS A CA 1
ATOM 1359 C C . LYS A 1 171 ? 3.630 -4.236 19.704 1.00 95.94 171 LYS A C 1
ATOM 1361 O O . LYS A 1 171 ? 4.706 -3.745 20.033 1.00 95.94 171 LYS A O 1
ATOM 1366 N N . ILE A 1 172 ? 2.902 -5.010 20.508 1.00 96.25 172 ILE A N 1
ATOM 1367 C CA . ILE A 1 172 ? 3.293 -5.396 21.880 1.00 96.25 172 ILE A CA 1
ATOM 1368 C C . ILE A 1 172 ? 3.373 -6.920 22.072 1.00 96.25 172 ILE A C 1
ATOM 1370 O O . ILE A 1 172 ? 3.754 -7.395 23.135 1.00 96.25 172 ILE A O 1
ATOM 1374 N N . GLY A 1 173 ? 3.030 -7.695 21.042 1.00 94.06 173 GLY A N 1
ATOM 1375 C CA . GLY A 1 173 ? 3.141 -9.152 21.009 1.00 94.06 173 GLY A CA 1
ATOM 1376 C C . GLY A 1 173 ? 3.137 -9.676 19.572 1.00 94.06 173 GLY A C 1
ATOM 1377 O O . GLY A 1 173 ? 3.139 -8.894 18.620 1.00 94.06 173 GLY A O 1
ATOM 1378 N N . ALA A 1 174 ? 3.125 -11.000 19.395 1.00 90.31 174 ALA A N 1
ATOM 1379 C CA . ALA A 1 174 ? 3.087 -11.610 18.061 1.00 90.31 174 ALA A CA 1
ATOM 1380 C C . ALA 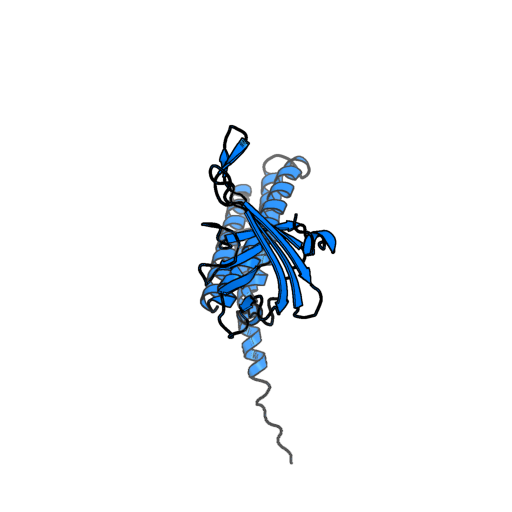A 1 174 ? 1.824 -11.204 17.278 1.00 90.31 174 ALA A C 1
ATOM 1382 O O . ALA A 1 174 ? 1.908 -10.867 16.097 1.00 90.31 174 ALA A O 1
ATOM 1383 N N . ASP A 1 175 ? 0.692 -11.177 17.975 1.00 92.56 175 ASP A N 1
ATOM 1384 C CA . ASP A 1 175 ? -0.660 -10.924 17.483 1.00 92.56 175 ASP A CA 1
ATOM 1385 C C . ASP A 1 175 ? -1.379 -9.850 18.314 1.00 92.56 175 ASP A C 1
ATOM 1387 O O . ASP A 1 175 ? -2.597 -9.764 18.280 1.00 92.56 175 ASP A O 1
ATOM 1391 N N . LYS A 1 176 ? -0.652 -9.024 19.076 1.00 96.31 176 LYS A N 1
ATOM 1392 C CA . LYS A 1 176 ? -1.236 -7.971 19.920 1.00 96.31 176 LYS A CA 1
ATOM 1393 C C . LYS A 1 176 ? -0.653 -6.607 19.605 1.00 96.31 176 LYS A C 1
ATOM 1395 O O . LYS A 1 176 ? 0.567 -6.452 19.472 1.00 96.31 176 LYS A O 1
ATOM 1400 N N . VAL A 1 177 ? -1.530 -5.611 19.555 1.00 96.81 177 VAL A N 1
ATOM 1401 C CA . VAL A 1 177 ? -1.162 -4.204 19.396 1.00 96.81 177 VAL A CA 1
ATOM 1402 C C . VAL A 1 177 ? -1.832 -3.352 20.447 1.00 96.81 177 VAL A C 1
ATOM 1404 O O . VAL A 1 177 ? -2.974 -3.606 20.820 1.00 96.81 177 VAL A O 1
ATOM 1407 N N . MET A 1 178 ? -1.119 -2.321 20.875 1.00 97.50 178 MET A N 1
ATOM 1408 C CA . MET A 1 178 ? -1.696 -1.176 21.555 1.00 97.50 178 MET A CA 1
ATOM 1409 C C . MET A 1 178 ? -1.980 -0.095 20.518 1.00 97.50 178 MET A C 1
ATOM 1411 O O . MET A 1 178 ? -1.189 0.085 19.585 1.00 97.50 178 MET A O 1
ATOM 1415 N N . PHE A 1 179 ? -3.096 0.605 20.660 1.00 98.00 179 PHE A N 1
ATOM 1416 C CA . PHE A 1 179 ? -3.472 1.684 19.762 1.00 98.00 179 PHE A CA 1
ATOM 1417 C C . PHE A 1 179 ? -4.050 2.868 20.531 1.00 98.00 179 PHE A C 1
ATOM 1419 O O . PHE A 1 179 ? -4.605 2.689 21.612 1.00 98.00 179 PHE A O 1
ATOM 1426 N N . HIS A 1 180 ? -3.957 4.047 19.925 1.00 97.44 180 HIS A N 1
ATOM 1427 C CA . HIS A 1 180 ? -4.660 5.254 20.341 1.00 97.44 180 HIS A CA 1
ATOM 1428 C C . HIS A 1 180 ? -5.201 5.953 19.092 1.00 97.44 180 HIS A C 1
ATOM 1430 O O . HIS A 1 180 ? -4.447 6.256 18.168 1.00 97.44 180 HIS A O 1
ATOM 1436 N N . LEU A 1 181 ? -6.516 6.132 19.035 1.00 97.06 181 LEU A N 1
ATOM 1437 C CA . LEU A 1 181 ? -7.259 6.768 17.955 1.00 97.06 181 LEU A CA 1
ATOM 1438 C C . LEU A 1 181 ? -7.839 8.080 18.478 1.00 97.06 181 LEU A C 1
ATOM 1440 O O . LEU A 1 181 ? -8.574 8.064 19.459 1.00 97.06 181 LEU A O 1
ATOM 1444 N N . SER A 1 182 ? -7.551 9.182 17.793 1.00 95.38 182 SER A N 1
ATOM 1445 C CA . SER A 1 182 ? -8.105 10.507 18.072 1.00 95.38 182 SER A CA 1
ATOM 1446 C C . SER A 1 182 ? -8.743 11.084 16.812 1.00 95.38 182 SER A C 1
ATOM 1448 O O . SER A 1 182 ? -8.219 10.932 15.703 1.00 95.38 182 SER A O 1
ATOM 1450 N N . LEU A 1 183 ? -9.910 11.703 16.965 1.00 94.56 183 LEU A N 1
ATOM 1451 C CA . LEU A 1 183 ? -10.777 12.147 15.879 1.00 94.56 183 LEU A CA 1
ATOM 1452 C C . LEU A 1 183 ? -11.300 13.554 16.128 1.00 94.56 183 LEU A C 1
ATOM 1454 O O . LEU A 1 183 ? -11.570 13.924 17.265 1.00 94.56 183 LEU A O 1
ATOM 1458 N N . GLY A 1 184 ? -11.519 14.295 15.043 1.00 91.62 184 GLY A N 1
ATOM 1459 C CA . GLY A 1 184 ? -12.182 15.593 15.050 1.00 91.62 184 GLY A CA 1
ATOM 1460 C C . GLY A 1 184 ? -13.018 15.821 13.788 1.00 91.62 184 GLY A C 1
ATOM 1461 O O . GLY A 1 184 ? -12.632 15.410 12.692 1.00 91.62 184 GLY A O 1
ATOM 1462 N N . THR A 1 185 ? -14.169 16.487 13.902 1.00 89.19 185 THR A N 1
ATOM 1463 C CA . THR A 1 185 ? -15.020 16.824 12.735 1.00 89.19 185 THR A CA 1
ATOM 1464 C C . THR A 1 185 ? -14.634 18.131 12.040 1.00 89.19 185 THR A C 1
ATOM 1466 O O . THR A 1 185 ? -15.168 18.431 10.971 1.00 89.19 185 THR A O 1
ATOM 1469 N N . GLY A 1 186 ? -13.737 18.917 12.645 1.00 85.31 186 GLY A N 1
ATOM 1470 C CA . GLY A 1 186 ? -13.414 20.271 12.196 1.00 85.31 186 GLY A CA 1
ATOM 1471 C C . GLY A 1 186 ? -14.592 21.242 12.344 1.00 85.31 186 GLY A C 1
ATOM 1472 O O . GLY A 1 186 ? -15.579 20.960 13.036 1.00 85.31 186 GLY A O 1
ATOM 1473 N N . ALA A 1 187 ? -14.484 22.398 11.690 1.00 80.31 187 ALA A N 1
ATOM 1474 C CA . ALA A 1 187 ? -15.508 23.438 11.729 1.00 80.31 187 ALA A CA 1
ATOM 1475 C C . ALA A 1 187 ? -16.858 22.947 11.157 1.00 80.31 187 ALA A C 1
ATOM 1477 O O . ALA A 1 187 ? -16.872 22.148 10.214 1.00 80.31 187 ALA A O 1
ATOM 1478 N N . PRO A 1 188 ? -18.007 23.436 11.668 1.00 84.25 188 PRO A N 1
ATOM 1479 C CA . PRO A 1 188 ? -18.160 24.411 12.757 1.00 84.25 188 PRO A CA 1
ATOM 1480 C C . PRO A 1 188 ? -18.349 23.771 14.141 1.00 84.25 188 PRO A C 1
ATOM 1482 O O . PRO A 1 188 ? -18.420 24.483 15.135 1.00 84.25 188 PRO A O 1
ATOM 1485 N N . ARG A 1 189 ? -18.506 22.443 14.209 1.00 84.56 189 ARG A N 1
ATOM 1486 C CA . ARG A 1 189 ? -18.895 21.749 15.446 1.00 84.56 189 ARG A CA 1
ATOM 1487 C C . ARG A 1 189 ? -17.709 21.400 16.337 1.00 84.56 189 ARG A C 1
ATOM 1489 O O . ARG A 1 189 ? -17.881 21.333 17.544 1.00 84.56 189 ARG A O 1
ATOM 1496 N N . TYR A 1 190 ? -16.530 21.182 15.748 1.00 86.25 190 TYR A N 1
ATOM 1497 C CA . TYR A 1 190 ? -15.289 20.843 16.455 1.00 86.25 190 TYR A CA 1
ATOM 1498 C C . TYR A 1 190 ? -15.438 19.700 17.467 1.00 86.25 190 TYR A C 1
ATOM 1500 O O . TYR A 1 190 ? -14.730 19.662 18.467 1.00 86.25 190 TYR A O 1
ATOM 1508 N N . HIS A 1 191 ? -16.349 18.758 17.213 1.00 91.50 191 HIS A N 1
ATOM 1509 C CA . HIS A 1 191 ? -16.499 17.602 18.080 1.00 91.50 191 HIS A CA 1
ATOM 1510 C C . HIS A 1 191 ? -15.268 16.718 17.941 1.00 91.50 191 HIS A C 1
ATOM 1512 O O . HIS A 1 191 ? -14.813 16.458 16.819 1.00 91.50 191 HIS A O 1
ATOM 1518 N N . THR A 1 192 ? -14.750 16.276 19.080 1.00 92.25 192 THR A N 1
ATOM 1519 C CA . THR A 1 192 ? -13.590 15.403 19.178 1.00 92.25 192 THR A CA 1
ATOM 1520 C C . THR A 1 192 ? -13.935 14.151 19.961 1.00 92.25 192 THR A C 1
ATOM 1522 O O . THR A 1 192 ? -14.820 14.160 20.812 1.00 92.25 192 THR A O 1
ATOM 1525 N N . GLY A 1 193 ? -13.217 13.076 19.661 1.00 92.88 193 GLY A N 1
ATOM 1526 C CA . GLY A 1 193 ? -13.371 11.804 20.344 1.00 92.88 193 GLY A CA 1
ATOM 1527 C C . GLY A 1 193 ? -12.074 11.020 20.321 1.00 92.88 193 GLY A C 1
ATOM 1528 O O . GLY A 1 193 ? -11.334 11.069 19.335 1.00 92.88 193 GLY A O 1
ATOM 1529 N N . THR A 1 194 ? -11.807 10.289 21.396 1.00 94.50 194 THR A N 1
ATOM 1530 C CA . THR A 1 194 ? -10.631 9.432 21.515 1.00 94.50 194 THR A CA 1
ATOM 1531 C C . THR A 1 194 ? -11.036 8.035 21.965 1.00 94.50 194 THR A C 1
ATOM 1533 O O . THR A 1 194 ? -12.016 7.844 22.675 1.00 94.50 194 THR A O 1
ATOM 1536 N N . CYS A 1 195 ? -10.294 7.025 21.523 1.00 94.56 195 CYS A N 1
ATOM 1537 C CA . CYS A 1 195 ? -10.326 5.703 22.136 1.00 94.56 195 CYS A CA 1
ATOM 1538 C C . CYS A 1 195 ? -8.941 5.076 22.033 1.00 94.56 195 CYS A C 1
ATOM 1540 O O . CYS A 1 195 ? -8.236 5.241 21.034 1.00 94.56 195 CYS A O 1
ATOM 1542 N N . TYR A 1 196 ? -8.555 4.316 23.041 1.00 95.94 196 TYR A N 1
ATOM 1543 C CA . TYR A 1 196 ? -7.292 3.598 23.065 1.00 95.94 196 TYR A CA 1
ATOM 1544 C C . TYR A 1 196 ? -7.490 2.234 23.710 1.00 95.94 196 TYR A C 1
ATOM 1546 O O . TYR A 1 196 ? -8.505 1.950 24.348 1.00 95.94 196 TYR A O 1
ATOM 1554 N N . GLY A 1 197 ? -6.516 1.356 23.525 1.00 95.69 197 GLY A N 1
ATOM 1555 C CA . GLY A 1 197 ? -6.551 0.051 24.158 1.00 95.69 197 GLY A CA 1
ATOM 1556 C C . GLY A 1 197 ? -5.609 -0.943 23.517 1.00 95.69 197 GLY A C 1
ATOM 1557 O O . GLY A 1 197 ? -4.736 -0.602 22.719 1.00 95.69 197 GLY A O 1
ATOM 1558 N N . THR A 1 198 ? -5.803 -2.205 23.882 1.00 96.88 198 THR A N 1
ATOM 1559 C CA . THR A 1 198 ? -5.083 -3.338 23.302 1.00 96.88 198 THR A CA 1
ATOM 1560 C C . THR A 1 198 ? -6.045 -4.203 22.505 1.00 96.88 198 THR A C 1
ATOM 1562 O O . THR A 1 198 ? -7.112 -4.560 22.997 1.00 96.88 198 THR A O 1
ATOM 1565 N N . ILE A 1 199 ? -5.655 -4.579 21.289 1.00 97.44 199 ILE A N 1
ATOM 1566 C CA . ILE A 1 199 ? -6.437 -5.457 20.414 1.00 97.44 199 ILE A CA 1
ATOM 1567 C C . ILE A 1 199 ? -5.574 -6.586 19.870 1.00 97.44 199 ILE A C 1
ATOM 1569 O O . ILE A 1 199 ? -4.366 -6.437 19.665 1.00 97.44 199 ILE A O 1
ATOM 1573 N N . SER A 1 200 ? -6.219 -7.726 19.628 1.00 97.19 200 SER A N 1
ATOM 1574 C CA . SER A 1 200 ? -5.580 -8.857 18.962 1.00 97.19 200 SER A CA 1
ATOM 1575 C C . SER A 1 200 ? -5.746 -8.724 17.449 1.00 97.19 200 SER A C 1
ATOM 1577 O O . SER A 1 200 ? -6.843 -8.446 16.961 1.00 97.19 200 SER A O 1
ATOM 1579 N N . VAL A 1 201 ? -4.656 -8.915 16.712 1.00 94.88 201 VAL A N 1
ATOM 1580 C CA . VAL A 1 201 ? -4.594 -8.858 15.256 1.00 94.88 201 VAL A CA 1
ATOM 1581 C C . VAL A 1 201 ? -4.524 -10.276 14.713 1.00 94.88 201 VAL A C 1
ATOM 1583 O O . VAL A 1 201 ? -3.551 -10.994 14.926 1.00 94.88 201 VAL A O 1
ATOM 1586 N N . LYS A 1 202 ? -5.539 -10.657 13.945 1.00 92.50 202 LYS A N 1
ATOM 1587 C CA . LYS A 1 202 ? -5.580 -11.911 13.202 1.00 92.50 202 LYS A CA 1
ATOM 1588 C C . LYS A 1 202 ? -5.897 -11.602 11.751 1.00 92.50 202 LYS A C 1
ATOM 1590 O O . LYS A 1 202 ? -6.820 -10.848 11.465 1.00 92.50 202 LYS A O 1
ATOM 1595 N N . ASP A 1 203 ? -5.131 -12.182 10.834 1.00 88.69 203 ASP A N 1
ATOM 1596 C CA . ASP A 1 203 ? -5.376 -12.045 9.399 1.00 88.69 203 ASP A CA 1
ATOM 1597 C C . ASP A 1 203 ? -5.401 -10.573 8.920 1.00 88.69 203 ASP A C 1
ATOM 1599 O O . ASP A 1 203 ? -6.257 -10.180 8.125 1.00 88.69 203 ASP A O 1
ATOM 1603 N N . ASN A 1 204 ? -4.478 -9.749 9.446 1.00 91.25 204 ASN A N 1
ATOM 1604 C CA . ASN A 1 204 ? -4.414 -8.286 9.265 1.00 91.25 204 ASN A CA 1
ATOM 1605 C C . ASN A 1 204 ? -5.718 -7.557 9.623 1.00 91.25 204 ASN A C 1
ATOM 1607 O O . ASN A 1 204 ? -6.023 -6.491 9.081 1.00 91.25 204 ASN A O 1
ATOM 1611 N N . LYS A 1 205 ? -6.498 -8.123 10.543 1.00 93.56 205 LYS A N 1
ATOM 1612 C CA . LYS A 1 205 ? -7.727 -7.535 11.066 1.00 93.56 205 LYS A CA 1
ATOM 1613 C C . LYS A 1 205 ? -7.690 -7.533 12.582 1.00 93.56 205 LYS A C 1
ATOM 1615 O O . LYS A 1 205 ? -7.157 -8.453 13.193 1.00 93.56 205 LYS A O 1
ATOM 1620 N N . ALA A 1 206 ? -8.294 -6.525 13.185 1.00 96.69 206 ALA A N 1
ATOM 1621 C CA . ALA A 1 206 ? -8.543 -6.512 14.617 1.00 96.69 206 ALA A CA 1
ATOM 1622 C C . ALA A 1 206 ? -9.949 -6.000 14.906 1.00 96.69 206 ALA A C 1
ATOM 1624 O O . ALA A 1 206 ? -10.503 -5.208 14.140 1.00 96.69 206 ALA A O 1
ATOM 1625 N N . LEU A 1 207 ? -10.514 -6.480 16.009 1.00 97.69 207 LEU A N 1
ATOM 1626 C CA . LEU A 1 207 ? -11.812 -6.062 16.512 1.00 97.69 207 LEU A CA 1
ATOM 1627 C C . LEU A 1 207 ? -11.615 -5.452 17.896 1.00 97.69 207 LEU A C 1
ATOM 1629 O O . LEU A 1 207 ? -11.080 -6.106 18.789 1.00 97.69 207 LEU A O 1
ATOM 1633 N N . TYR A 1 208 ? -12.045 -4.209 18.045 1.00 97.50 208 TYR A N 1
ATOM 1634 C CA . TYR A 1 208 ? -12.174 -3.527 19.320 1.00 97.50 208 TYR A CA 1
ATOM 1635 C C . TYR A 1 208 ? -13.652 -3.491 19.689 1.00 97.50 208 TYR A C 1
ATOM 1637 O O . TYR A 1 208 ? -14.475 -3.091 18.863 1.00 97.50 208 TYR A O 1
ATOM 1645 N N . ASN A 1 209 ? -13.973 -3.926 20.904 1.00 96.56 209 ASN A N 1
ATOM 1646 C CA . ASN A 1 209 ? -15.312 -3.823 21.461 1.00 96.56 209 ASN A CA 1
ATOM 1647 C C . ASN A 1 209 ? -15.227 -3.121 22.816 1.00 96.56 209 ASN A C 1
ATOM 1649 O O . ASN A 1 209 ? -14.346 -3.456 23.609 1.00 96.56 209 ASN A O 1
ATOM 1653 N N . ILE A 1 210 ? -16.171 -2.226 23.080 1.00 94.12 210 ILE A N 1
ATOM 1654 C CA . ILE A 1 210 ? -16.509 -1.791 24.435 1.00 94.12 210 ILE A CA 1
ATOM 1655 C C . ILE A 1 210 ? -17.812 -2.499 24.793 1.00 94.12 210 ILE A C 1
ATOM 1657 O O . ILE A 1 210 ? -18.750 -2.506 23.991 1.00 94.12 210 ILE A O 1
ATOM 1661 N N . ILE A 1 211 ? -17.818 -3.163 25.943 1.00 93.31 211 ILE A N 1
ATOM 1662 C CA . ILE A 1 211 ? -18.912 -4.012 26.408 1.00 93.31 211 ILE A CA 1
ATOM 1663 C C . ILE A 1 211 ? -19.311 -3.520 27.800 1.00 93.31 211 ILE A C 1
ATOM 1665 O O . ILE A 1 211 ? -18.426 -3.302 28.626 1.00 93.31 211 ILE A O 1
ATOM 1669 N N . GLU A 1 212 ? -20.605 -3.333 28.034 1.00 92.81 212 GLU A N 1
ATOM 1670 C CA . GLU A 1 212 ? -21.167 -2.994 29.345 1.00 92.81 212 GLU A CA 1
ATOM 1671 C C . GLU A 1 212 ? -21.199 -4.211 30.285 1.00 92.81 212 GLU A C 1
ATOM 1673 O O . GLU A 1 212 ? -20.980 -5.354 29.870 1.00 92.81 212 GLU A O 1
ATOM 1678 N N . ASP A 1 213 ? -21.490 -3.970 31.566 1.00 93.00 213 ASP A N 1
ATOM 1679 C CA . ASP A 1 213 ? -21.523 -5.005 32.610 1.00 93.00 213 ASP A CA 1
ATOM 1680 C C . ASP A 1 213 ? -22.540 -6.127 32.322 1.00 93.00 213 ASP A C 1
ATOM 1682 O O . ASP A 1 213 ? -22.369 -7.260 32.776 1.00 93.00 213 ASP A O 1
ATOM 1686 N N . ASP A 1 214 ? -23.587 -5.837 31.545 1.00 94.38 214 ASP A N 1
ATOM 1687 C CA . ASP A 1 214 ? -24.620 -6.793 31.135 1.00 94.38 214 ASP A CA 1
ATOM 1688 C C . ASP A 1 214 ? -24.263 -7.587 29.859 1.00 94.38 214 ASP A C 1
ATOM 1690 O O . ASP A 1 214 ? -25.012 -8.473 29.437 1.00 94.38 214 ASP A O 1
ATOM 1694 N N . GLY A 1 215 ? -23.105 -7.307 29.254 1.00 93.88 215 GLY A N 1
ATOM 1695 C CA . GLY A 1 215 ? -22.641 -7.936 28.021 1.00 93.88 215 GLY A CA 1
ATOM 1696 C C . GLY A 1 215 ? -23.075 -7.229 26.732 1.00 93.88 215 GLY A C 1
ATOM 1697 O O . GLY A 1 215 ? -22.753 -7.722 25.643 1.00 93.88 215 GLY A O 1
ATOM 1698 N N . TYR A 1 216 ? -23.776 -6.096 26.810 1.00 93.25 216 TYR A N 1
ATOM 1699 C CA . TYR A 1 216 ? -24.162 -5.310 25.643 1.00 93.25 216 TYR A CA 1
ATOM 1700 C C . TYR A 1 216 ? -22.947 -4.615 25.006 1.00 93.25 216 TYR A C 1
ATOM 1702 O O . TYR A 1 216 ? -22.117 -4.012 25.681 1.00 93.25 216 TYR A O 1
ATOM 1710 N N . VAL A 1 217 ? -22.804 -4.719 23.679 1.00 93.75 217 VAL A N 1
ATOM 1711 C CA . VAL A 1 217 ? -21.681 -4.112 22.942 1.00 93.75 217 VAL A CA 1
ATOM 1712 C C . VAL A 1 217 ? -22.067 -2.705 22.504 1.00 93.75 217 VAL A C 1
ATOM 1714 O O . VAL A 1 217 ? -22.707 -2.549 21.464 1.00 93.75 217 VAL A O 1
ATOM 1717 N N . ILE A 1 218 ? -21.637 -1.695 23.258 1.00 94.44 218 ILE A N 1
ATOM 1718 C CA . ILE A 1 218 ? -21.911 -0.288 22.933 1.00 94.44 218 ILE A CA 1
ATOM 1719 C C . ILE A 1 218 ? -21.083 0.182 21.735 1.00 94.44 218 ILE A C 1
ATOM 1721 O O . ILE A 1 218 ? -21.626 0.692 20.757 1.00 94.44 218 ILE A O 1
ATOM 1725 N N . CYS A 1 219 ? -19.784 -0.126 21.724 1.00 95.50 219 CYS A N 1
ATOM 1726 C CA . CYS A 1 219 ? -18.877 0.271 20.654 1.00 95.50 219 CYS A CA 1
ATOM 1727 C C . CYS A 1 219 ? -18.265 -0.940 19.966 1.00 95.50 219 CYS A C 1
ATOM 1729 O O . CYS A 1 219 ? -17.685 -1.803 20.626 1.00 95.50 219 CYS A O 1
ATOM 1731 N N . ARG A 1 220 ? -18.308 -0.973 18.632 1.00 97.12 220 ARG A N 1
ATOM 1732 C CA . ARG A 1 220 ? -17.573 -1.948 17.822 1.00 97.12 220 ARG A CA 1
ATOM 1733 C C . ARG A 1 220 ? -16.795 -1.257 16.715 1.00 97.12 220 ARG A C 1
ATOM 1735 O O . ARG A 1 220 ? -17.377 -0.653 15.816 1.00 97.12 220 ARG A O 1
ATOM 1742 N N . ILE A 1 221 ? -15.474 -1.418 16.732 1.00 97.94 221 ILE A N 1
ATOM 1743 C CA . ILE A 1 221 ? -14.572 -0.870 15.715 1.00 97.94 221 ILE A CA 1
ATOM 1744 C C . ILE A 1 221 ? -13.720 -1.987 15.131 1.00 97.94 221 ILE A C 1
ATOM 1746 O O . ILE A 1 221 ? -13.026 -2.716 15.840 1.00 97.94 221 ILE A O 1
ATOM 1750 N N . ARG A 1 222 ? -13.736 -2.102 13.806 1.00 97.94 222 ARG A N 1
ATOM 1751 C CA . ARG A 1 222 ? -12.902 -3.040 13.065 1.00 97.94 222 ARG A CA 1
ATOM 1752 C C . ARG A 1 222 ? -11.767 -2.314 12.358 1.00 97.94 222 ARG A C 1
ATOM 1754 O O . ARG A 1 222 ? -11.992 -1.384 11.583 1.00 97.94 222 ARG A O 1
ATOM 1761 N N . PHE A 1 223 ? -10.555 -2.800 12.582 1.00 97.50 223 PHE A N 1
ATOM 1762 C CA . PHE A 1 223 ? -9.334 -2.329 11.942 1.00 97.50 223 PHE A CA 1
ATOM 1763 C C . PHE A 1 223 ? -8.933 -3.315 10.850 1.00 97.50 223 PHE A C 1
ATOM 1765 O O . PHE A 1 223 ? -8.903 -4.523 11.084 1.00 97.50 223 PHE A O 1
ATOM 1772 N N . TYR A 1 224 ? -8.608 -2.801 9.669 1.00 93.44 224 TYR A N 1
ATOM 1773 C CA . TYR A 1 224 ? -8.009 -3.555 8.573 1.00 93.44 224 TYR A CA 1
ATOM 1774 C C . TYR A 1 224 ? -6.641 -2.941 8.277 1.00 93.44 224 TYR A C 1
ATOM 1776 O O . TYR A 1 224 ? -6.559 -1.775 7.882 1.00 93.44 224 TYR A O 1
ATOM 1784 N N . PHE A 1 225 ? -5.582 -3.711 8.504 1.00 92.94 225 PHE A N 1
ATOM 1785 C CA . PHE A 1 225 ? -4.202 -3.255 8.377 1.00 92.94 225 PHE A CA 1
ATOM 1786 C C . PHE A 1 225 ? -3.686 -3.472 6.952 1.00 92.94 225 PHE A C 1
ATOM 1788 O O . PHE A 1 225 ? -3.751 -4.578 6.418 1.00 92.94 225 PHE A O 1
ATOM 1795 N N . PHE A 1 226 ? -3.134 -2.413 6.367 1.00 89.94 226 PHE A N 1
ATOM 1796 C CA . PHE A 1 226 ? -2.489 -2.383 5.055 1.00 89.94 226 PHE A CA 1
ATOM 1797 C C . PHE A 1 226 ? -1.102 -1.738 5.198 1.00 89.94 226 PHE A C 1
ATOM 1799 O O . PHE A 1 226 ? -0.845 -1.016 6.161 1.00 89.94 226 PHE A O 1
ATOM 1806 N N . ARG A 1 227 ? -0.179 -1.958 4.256 1.00 89.06 227 ARG A N 1
ATOM 1807 C CA . ARG A 1 227 ? 1.172 -1.367 4.329 1.00 89.06 227 ARG A CA 1
ATOM 1808 C C . ARG A 1 227 ? 1.141 0.159 4.327 1.00 89.06 227 ARG A C 1
ATOM 1810 O O . ARG A 1 227 ? 1.968 0.786 4.979 1.00 89.06 227 ARG A O 1
ATOM 1817 N N . GLN A 1 228 ? 0.197 0.748 3.593 1.00 88.06 228 GLN A N 1
ATOM 1818 C CA . GLN A 1 228 ? 0.076 2.205 3.448 1.00 88.06 228 GLN A CA 1
ATOM 1819 C C . GLN A 1 228 ? -0.858 2.855 4.472 1.00 88.06 228 GLN A C 1
ATOM 1821 O O . GLN A 1 228 ? -1.023 4.076 4.466 1.00 88.06 228 GLN A O 1
ATOM 1826 N N . GLY A 1 229 ? -1.527 2.076 5.319 1.00 93.31 229 GLY A N 1
ATOM 1827 C CA . GLY A 1 229 ? -2.513 2.641 6.223 1.00 93.31 229 GLY A CA 1
ATOM 1828 C C . GLY A 1 229 ? -3.426 1.631 6.887 1.00 93.31 229 GLY A C 1
ATOM 1829 O O . GLY A 1 229 ? -3.278 0.422 6.748 1.00 93.31 229 GLY A O 1
ATOM 1830 N N . ILE A 1 230 ? -4.401 2.153 7.616 1.00 95.56 230 ILE A N 1
ATOM 1831 C CA . ILE A 1 230 ? -5.374 1.351 8.344 1.00 95.56 230 ILE A CA 1
ATOM 1832 C C . ILE A 1 230 ? -6.765 1.825 7.951 1.00 95.56 230 ILE A C 1
ATOM 1834 O O . ILE A 1 230 ? -7.101 2.999 8.116 1.00 95.56 230 ILE A O 1
ATOM 1838 N N . LYS A 1 231 ? -7.592 0.915 7.433 1.00 94.62 231 LYS A N 1
ATOM 1839 C CA . LYS A 1 231 ? -9.021 1.191 7.273 1.00 94.62 231 LYS A CA 1
ATOM 1840 C C . LYS A 1 231 ? -9.707 0.893 8.594 1.00 94.62 231 LYS A C 1
ATOM 1842 O O . LYS A 1 231 ? -9.636 -0.229 9.088 1.00 94.62 231 LYS A O 1
ATOM 1847 N N . VAL A 1 232 ? -10.398 1.882 9.129 1.00 97.00 232 VAL A N 1
ATOM 1848 C CA . VAL A 1 232 ? -11.195 1.761 10.346 1.00 97.00 232 VAL A CA 1
ATOM 1849 C C . VAL A 1 232 ? -12.664 1.781 9.948 1.00 97.00 232 VAL A C 1
ATOM 1851 O O . VAL A 1 232 ? -13.077 2.596 9.119 1.00 97.00 232 VAL A O 1
ATOM 1854 N N . VAL A 1 233 ? -13.446 0.858 10.499 1.00 96.69 233 VAL A N 1
ATOM 1855 C CA . VAL A 1 233 ? -14.894 0.759 10.295 1.00 96.69 233 VAL A CA 1
ATOM 1856 C C . VAL A 1 233 ? -15.558 0.692 11.662 1.00 96.69 233 VAL A C 1
ATOM 1858 O O . VAL A 1 233 ? -15.343 -0.270 12.393 1.00 96.69 233 VAL A O 1
ATOM 1861 N N . GLN A 1 234 ? -16.348 1.708 11.995 1.00 96.50 234 GLN A N 1
ATOM 1862 C CA . GLN A 1 234 ? -17.255 1.667 13.138 1.00 96.50 234 GLN A CA 1
ATOM 1863 C C . GLN A 1 234 ? -18.511 0.899 12.715 1.00 96.50 234 GLN A C 1
ATOM 1865 O O . GLN A 1 234 ? -19.069 1.189 11.653 1.00 96.50 234 GLN A O 1
ATOM 1870 N N . GLU A 1 235 ? -18.893 -0.113 13.492 1.00 96.19 235 GLU A N 1
ATOM 1871 C CA . GLU A 1 235 ? -20.035 -1.000 13.214 1.00 96.19 235 GLU A CA 1
ATOM 1872 C C . GLU A 1 235 ? -21.243 -0.714 14.119 1.00 96.19 235 GLU A C 1
ATOM 1874 O O . GLU A 1 235 ? -22.321 -1.239 13.858 1.00 96.19 235 GLU A O 1
ATOM 1879 N N . THR A 1 236 ? -21.074 0.117 15.151 1.00 93.94 236 THR A N 1
ATOM 1880 C CA . THR A 1 236 ? -22.140 0.632 16.027 1.00 93.94 236 THR A CA 1
ATOM 1881 C C . THR A 1 236 ? -22.226 2.155 15.928 1.00 93.94 236 THR A C 1
ATOM 1883 O O . THR A 1 236 ? -21.325 2.800 15.390 1.00 93.94 236 THR A O 1
ATOM 1886 N N . GLU A 1 237 ? -23.308 2.750 16.422 1.00 85.50 237 GLU A N 1
ATOM 1887 C CA . GLU A 1 237 ? -23.502 4.206 16.359 1.00 85.50 237 GLU A CA 1
ATOM 1888 C C . GLU A 1 237 ? -22.750 4.947 17.473 1.00 85.50 237 GLU A C 1
ATOM 1890 O O . GLU A 1 237 ? -22.228 6.037 17.237 1.00 85.50 237 GLU A O 1
ATOM 1895 N N . GLU A 1 238 ? -22.612 4.324 18.643 1.00 85.44 238 GLU A N 1
ATOM 1896 C CA . GLU A 1 238 ? -22.075 4.955 19.847 1.00 85.44 238 GLU A CA 1
ATOM 1897 C C . GLU A 1 238 ? -20.701 4.375 20.198 1.00 85.44 238 GLU A C 1
ATOM 1899 O O . GLU A 1 238 ? -20.535 3.192 20.465 1.00 85.44 238 GLU A O 1
ATOM 1904 N N . CYS A 1 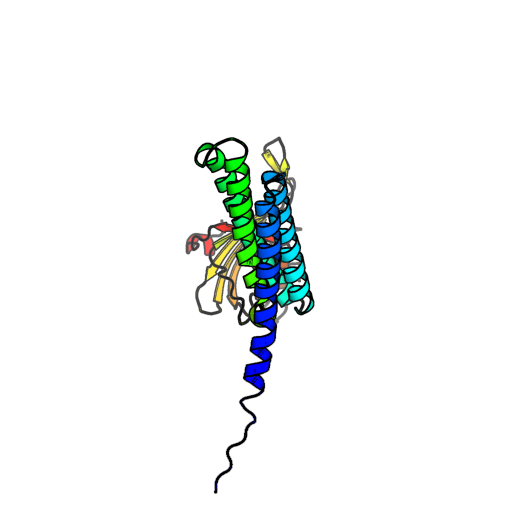239 ? -19.675 5.218 20.146 1.00 89.50 239 CYS A N 1
ATOM 1905 C CA . CYS A 1 239 ? -18.317 4.878 20.581 1.00 89.50 239 CYS A CA 1
ATOM 1906 C C . CYS A 1 239 ? -17.739 5.970 21.485 1.00 89.50 239 CYS A C 1
ATOM 1908 O O . CYS A 1 239 ? -16.530 6.177 21.499 1.00 89.50 239 CYS A O 1
ATOM 1910 N N . ASP A 1 240 ? -18.620 6.725 22.149 1.00 85.94 240 ASP A N 1
ATOM 1911 C CA . ASP A 1 240 ? -18.300 7.866 23.015 1.00 85.94 240 ASP A CA 1
ATOM 1912 C C . ASP A 1 240 ? -17.390 8.932 22.390 1.00 85.94 240 ASP A C 1
ATOM 1914 O O . ASP A 1 240 ? -16.828 9.782 23.071 1.00 85.94 240 ASP A O 1
ATOM 1918 N N . PHE A 1 241 ? -17.309 8.976 21.058 1.00 87.12 241 PHE A N 1
ATOM 1919 C CA . PHE A 1 241 ? -16.563 10.009 20.343 1.00 87.12 241 PHE A CA 1
ATOM 1920 C C . PHE A 1 241 ? -17.272 11.374 20.313 1.00 87.12 241 PHE A C 1
ATOM 1922 O O . PHE A 1 241 ? -16.788 12.300 19.669 1.00 87.12 241 PHE A O 1
ATOM 1929 N N . GLY A 1 242 ? -18.436 11.499 20.952 1.00 84.50 242 GLY A N 1
ATOM 1930 C CA . GLY A 1 242 ? -19.307 12.664 20.848 1.00 84.50 242 GLY A CA 1
ATOM 1931 C C . GLY A 1 242 ? -20.233 12.631 19.625 1.00 84.50 242 GLY A C 1
ATOM 1932 O O . GLY A 1 242 ? -20.099 11.831 18.696 1.00 84.50 242 GLY A O 1
ATOM 1933 N N . THR A 1 243 ? -21.229 13.519 19.629 1.00 85.50 243 THR A N 1
ATOM 1934 C CA . THR A 1 243 ? -22.311 13.520 18.633 1.00 85.50 243 THR A CA 1
ATOM 1935 C C . THR A 1 243 ? -21.785 13.720 17.208 1.00 85.50 243 THR A C 1
ATOM 1937 O O . THR A 1 243 ? -21.274 14.782 16.861 1.00 85.50 243 THR A O 1
ATOM 1940 N N . GLY A 1 244 ? -21.984 12.736 16.331 1.00 86.06 244 GLY A N 1
ATOM 1941 C CA . GLY A 1 244 ? -21.621 12.848 14.914 1.00 86.06 244 GLY A CA 1
ATOM 1942 C C . GLY A 1 244 ? -20.125 12.692 14.618 1.00 86.06 244 GLY A C 1
ATOM 1943 O O . GLY A 1 244 ? -19.687 13.051 13.523 1.00 86.06 244 GLY A O 1
ATOM 1944 N N . VAL A 1 245 ? -19.346 12.158 15.562 1.00 91.69 245 VAL A N 1
ATOM 1945 C CA . VAL A 1 245 ? -17.958 11.751 15.329 1.00 91.69 245 VAL A CA 1
ATOM 1946 C C . VAL A 1 245 ? -17.929 10.246 15.076 1.00 91.69 245 VAL A C 1
ATOM 1948 O O . VAL A 1 245 ? -18.254 9.448 15.946 1.00 91.69 245 VAL A O 1
ATOM 1951 N N . PHE A 1 246 ? -17.527 9.852 13.869 1.00 93.81 246 PHE A N 1
ATOM 1952 C CA . PHE A 1 246 ? -17.451 8.445 13.470 1.00 93.81 246 PHE A CA 1
ATOM 1953 C C . PHE A 1 246 ? -16.016 8.059 13.144 1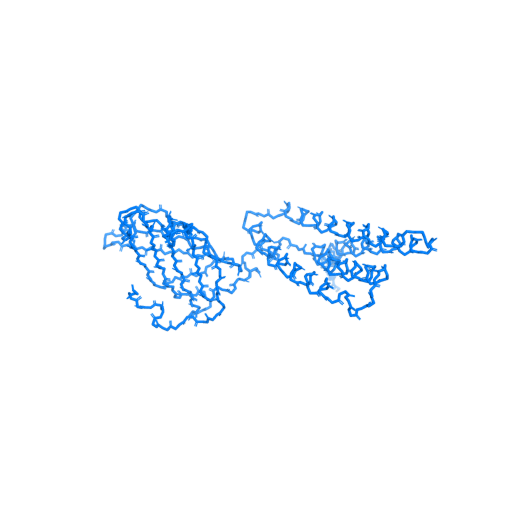.00 93.81 246 PHE A C 1
ATOM 1955 O O . PHE A 1 246 ? -15.327 8.783 12.420 1.00 93.81 246 PHE A O 1
ATOM 1962 N N . ALA A 1 247 ? -15.566 6.882 13.579 1.00 95.75 247 ALA A N 1
ATOM 1963 C CA . ALA A 1 247 ? -14.208 6.394 13.326 1.00 95.75 247 ALA A CA 1
ATOM 1964 C C . ALA A 1 247 ? -13.946 5.950 11.876 1.00 95.75 247 ALA A C 1
ATOM 1966 O O . ALA A 1 247 ? -12.784 5.860 11.468 1.00 95.75 247 ALA A O 1
ATOM 1967 N N . ASN A 1 248 ? -14.983 5.800 11.045 1.00 95.06 248 ASN A N 1
ATOM 1968 C CA . ASN A 1 248 ? -14.904 5.276 9.674 1.00 95.06 248 ASN A CA 1
ATOM 1969 C C . ASN A 1 248 ? -13.956 6.067 8.761 1.00 95.06 248 ASN A C 1
ATOM 1971 O O . ASN A 1 248 ? -14.140 7.262 8.540 1.00 95.06 248 ASN A O 1
ATOM 1975 N N . GLY A 1 249 ? -12.955 5.416 8.182 1.00 93.81 249 GLY A N 1
ATOM 1976 C CA . GLY A 1 249 ? -12.035 6.084 7.263 1.00 93.81 249 GLY A CA 1
ATOM 1977 C C . GLY A 1 249 ? -10.800 5.261 6.943 1.00 93.81 249 GLY A C 1
ATOM 1978 O O 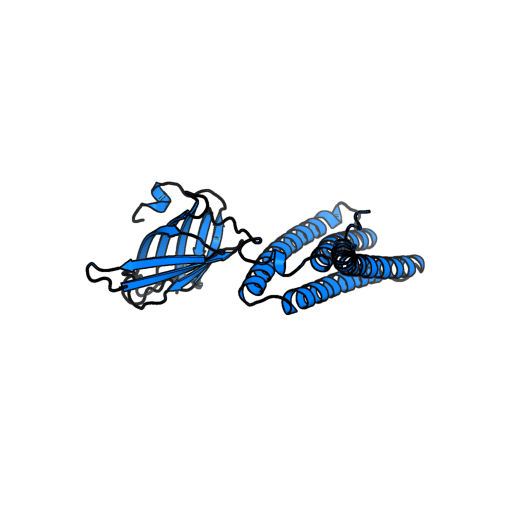. GLY A 1 249 ? -10.612 4.171 7.478 1.00 93.81 249 GLY A O 1
ATOM 1979 N N . TYR A 1 250 ? -9.961 5.790 6.057 1.00 93.75 250 TYR A N 1
ATOM 1980 C CA . TYR A 1 250 ? -8.641 5.239 5.773 1.00 93.75 250 TYR A CA 1
ATOM 1981 C C . TYR A 1 250 ? -7.576 6.183 6.335 1.00 93.75 250 TYR A C 1
ATOM 1983 O O . TYR A 1 250 ? -7.489 7.335 5.915 1.00 93.75 250 TYR A O 1
ATOM 1991 N N . TYR A 1 251 ? -6.796 5.699 7.298 1.00 96.31 251 TYR A N 1
ATOM 1992 C CA . TYR A 1 251 ? -5.745 6.455 7.970 1.00 96.31 251 TYR A CA 1
ATOM 1993 C C . TYR A 1 251 ? -4.429 6.109 7.292 1.00 96.31 251 TYR A C 1
ATOM 1995 O O . TYR A 1 251 ? -3.954 4.979 7.386 1.00 96.31 251 TYR A O 1
ATOM 2003 N N . PHE A 1 252 ? -3.856 7.070 6.579 1.00 93.94 252 PHE A N 1
ATOM 2004 C CA . PHE A 1 252 ? -2.606 6.888 5.853 1.00 93.94 252 PHE A CA 1
ATOM 2005 C C . PHE A 1 252 ? -1.434 6.876 6.818 1.00 93.94 252 PHE A C 1
ATOM 2007 O O . PHE A 1 252 ? -1.378 7.711 7.722 1.00 93.94 252 PHE A O 1
ATOM 2014 N N . LYS A 1 253 ? -0.487 5.962 6.606 1.00 94.94 253 LYS A N 1
ATOM 2015 C CA . LYS A 1 253 ? 0.740 5.902 7.397 1.00 94.94 253 LYS A CA 1
ATOM 2016 C C . LYS A 1 253 ? 1.553 7.175 7.169 1.00 94.94 253 LYS A C 1
ATOM 2018 O O . LYS A 1 253 ? 1.853 7.532 6.034 1.00 94.94 253 LYS A O 1
ATOM 2023 N N . THR A 1 254 ? 1.886 7.871 8.248 1.00 95.25 254 THR A N 1
ATOM 2024 C CA . THR A 1 254 ? 2.704 9.092 8.231 1.00 95.25 254 THR A CA 1
ATOM 2025 C C . THR A 1 254 ? 4.109 8.850 8.761 1.00 95.25 254 THR A C 1
ATOM 2027 O O . THR A 1 254 ? 5.016 9.618 8.449 1.00 95.25 254 THR A O 1
ATOM 2030 N N . SER A 1 255 ? 4.310 7.793 9.553 1.00 95.44 255 SER A N 1
ATOM 2031 C CA . SER A 1 255 ? 5.617 7.433 10.096 1.00 95.44 255 SER A CA 1
ATOM 2032 C C . SER A 1 255 ? 5.701 5.947 10.442 1.00 95.44 255 SER A C 1
ATOM 2034 O O . SER A 1 255 ? 4.757 5.386 10.996 1.00 95.44 255 SER A O 1
ATOM 2036 N N . ASP A 1 256 ? 6.857 5.333 10.178 1.00 95.31 256 ASP A N 1
ATOM 2037 C CA . ASP A 1 256 ? 7.232 4.001 10.679 1.00 95.31 256 ASP A CA 1
ATOM 2038 C C . ASP A 1 256 ? 7.811 4.041 12.105 1.00 95.31 256 ASP A C 1
ATOM 2040 O O . ASP A 1 256 ? 8.108 2.996 12.684 1.00 95.31 256 ASP A O 1
ATOM 2044 N N . LYS A 1 257 ? 7.993 5.238 12.686 1.00 96.44 257 LYS A N 1
ATOM 2045 C CA . LYS A 1 257 ? 8.504 5.395 14.051 1.00 96.44 257 LYS A CA 1
ATOM 2046 C C . LYS A 1 257 ? 7.560 4.701 15.031 1.00 96.44 257 LYS A C 1
ATOM 2048 O O . LYS A 1 257 ? 6.361 4.969 15.031 1.00 96.44 257 LYS A O 1
ATOM 2053 N N . THR A 1 258 ? 8.123 3.861 15.896 1.00 97.31 258 THR A N 1
ATOM 2054 C CA . THR A 1 258 ? 7.394 3.253 17.012 1.00 97.31 258 THR A CA 1
ATOM 2055 C C . THR A 1 258 ? 6.837 4.345 17.928 1.00 97.31 258 THR A C 1
ATOM 2057 O O . THR A 1 258 ? 7.641 5.114 18.467 1.00 97.31 258 THR A O 1
ATOM 2060 N N . PRO A 1 259 ? 5.508 4.407 18.137 1.00 97.19 259 PRO A N 1
ATOM 2061 C CA . PRO A 1 259 ? 4.925 5.366 19.066 1.00 97.19 259 PRO A CA 1
ATOM 2062 C C . PRO A 1 259 ? 5.423 5.152 20.504 1.00 97.19 259 PRO A C 1
ATOM 2064 O O . PRO A 1 259 ? 5.655 4.013 20.940 1.00 97.19 259 PRO A O 1
ATOM 2067 N N . THR A 1 260 ? 5.614 6.244 21.240 1.00 96.06 260 THR A N 1
ATOM 2068 C CA . THR A 1 260 ? 5.982 6.237 22.658 1.00 96.06 260 THR A CA 1
ATOM 2069 C C . THR A 1 260 ? 4.815 5.748 23.514 1.00 96.06 260 THR A C 1
ATOM 2071 O O . THR A 1 260 ? 3.689 5.599 23.045 1.00 96.06 260 THR A O 1
ATOM 2074 N N . GLN A 1 261 ? 5.082 5.448 24.789 1.00 93.25 261 GLN A N 1
ATOM 2075 C CA . GLN A 1 261 ? 4.006 5.082 25.710 1.00 93.25 261 GLN A CA 1
ATOM 2076 C C . GLN A 1 261 ? 3.015 6.236 25.888 1.00 93.25 261 GLN A C 1
ATOM 2078 O O . GLN A 1 261 ? 1.816 6.003 25.855 1.00 93.25 261 GLN A O 1
ATOM 2083 N N . GLU A 1 262 ? 3.528 7.460 26.006 1.00 92.62 262 GLU A N 1
ATOM 2084 C CA . GLU A 1 262 ? 2.733 8.681 26.123 1.00 92.62 262 GLU A CA 1
ATOM 2085 C C . GLU A 1 262 ? 1.792 8.855 24.925 1.00 92.62 262 GLU A C 1
ATOM 2087 O O . GLU A 1 262 ? 0.593 8.969 25.129 1.00 92.62 262 GLU A O 1
ATOM 2092 N N . GLU A 1 263 ? 2.287 8.713 23.688 1.00 92.06 263 GLU A N 1
ATOM 2093 C CA . GLU A 1 263 ? 1.463 8.796 22.465 1.00 92.06 263 GLU A CA 1
ATOM 2094 C C . GLU A 1 263 ? 0.318 7.757 22.424 1.00 92.06 263 GLU A C 1
ATOM 2096 O O . GLU A 1 263 ? -0.664 7.939 21.700 1.00 92.06 263 GLU A O 1
ATOM 2101 N N . LEU A 1 264 ? 0.438 6.660 23.182 1.00 93.62 264 LEU A N 1
ATOM 2102 C CA . LEU A 1 264 ? -0.520 5.551 23.221 1.00 93.62 264 LEU A CA 1
ATOM 2103 C C . LEU A 1 264 ? -1.471 5.589 24.424 1.00 93.62 264 LEU A C 1
ATOM 2105 O O . LEU A 1 264 ? -2.422 4.809 24.444 1.00 93.62 264 LEU A O 1
ATOM 2109 N N . THR A 1 265 ? -1.204 6.426 25.429 1.00 88.94 265 THR A N 1
ATOM 2110 C CA . THR A 1 265 ? -2.002 6.484 26.667 1.00 88.94 265 THR A CA 1
ATOM 2111 C C . THR A 1 265 ? -2.412 7.884 27.089 1.00 88.94 265 THR A C 1
ATOM 2113 O O . THR A 1 265 ? -3.199 8.003 28.021 1.00 88.94 265 THR A O 1
ATOM 2116 N N . SER A 1 266 ? -1.872 8.941 26.484 1.00 76.00 266 SER A N 1
ATOM 2117 C CA . SER A 1 266 ? -2.303 10.295 26.805 1.00 76.00 266 SER A CA 1
ATOM 2118 C C . SER A 1 266 ? -3.669 10.554 26.181 1.00 76.00 266 SER A C 1
ATOM 2120 O O . SER A 1 266 ? -3.830 10.419 24.966 1.00 76.00 266 SER A O 1
ATOM 2122 N N . GLU A 1 267 ? -4.617 11.015 26.990 1.00 61.69 267 GLU A N 1
ATOM 2123 C CA . GLU A 1 267 ? -5.670 11.895 26.491 1.00 61.69 267 GLU A CA 1
ATOM 21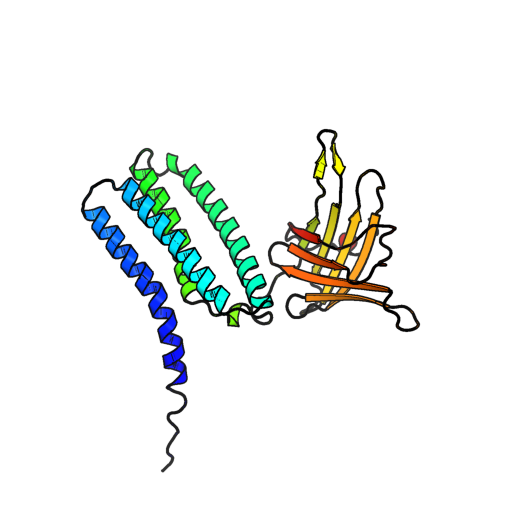24 C C . GLU A 1 267 ? -4.954 13.144 25.959 1.00 61.69 267 GLU A C 1
ATOM 2126 O O . GLU A 1 267 ? -4.474 13.965 26.738 1.00 61.69 267 GLU A O 1
ATOM 2131 N N . MET A 1 268 ? -4.712 13.193 24.646 1.00 47.81 268 MET A N 1
ATOM 2132 C CA . MET A 1 268 ? -4.132 14.376 24.002 1.00 47.81 268 MET A CA 1
ATOM 2133 C C . MET A 1 268 ? -5.115 15.539 24.036 1.00 47.81 268 MET A C 1
ATOM 2135 O O . MET A 1 268 ? -6.299 15.292 23.710 1.00 47.81 268 MET A O 1
#